Protein 3DB0 (pdb70)

InterPro domains:
  IPR011576 Pyridoxamine 5'-phosphate oxidase, N-terminal [PF01243] (5-124)
  IPR012349 FMN-binding split barrel [G3DSA:2.30.110.10] (1-127)
  IPR052917 Stress Response and Developmental Protein [PTHR34818] (2-137)

Radius of gyration: 19.08 Å; Cα contacts (8 Å, |Δi|>4): 487; chains: 2; bounding box: 48×56×47 Å

Nearest PDB structures (foldseek):
  3db0-assembly1_B  TM=1.008E+00  e=4.766E-23  Listeria innocua
  3ec6-assembly1_A-2  TM=8.808E-01  e=2.409E-10  Bacillus anthracis
  2ig6-assembly1_A  TM=7.584E-01  e=7.239E-07  Clostridium acetobutylicum
  2ig6-assembly1_B  TM=7.528E-01  e=1.130E-06  Clostridium acetobutylicum
  2qea-assembly1_B  TM=7.622E-01  e=2.276E-05  Jannaschia sp. CCS1

Solvent-accessible surface area: 13295 Å² total

CATH classification: 2.30.110.10

Foldseek 3Di:
DVVVLVVQVVQLVVWQKKKKWDDFPNDIDIDMGWDDDRQKIKDFDDPPDDTDDDQWMWIWGWCDDVPTWIKIFTWGKDWDDDPVVQVVVCVVPPPVDDDGIMIMTDTDDMDTHD/DVLVVQVVLLVPWQKKWKWFDDPPDIDIDIGWDDDRPKIKDKDFQPDPVNVRLVVPQWMWIWGRPPDPQTWTKIFTWGKDWDDDPVVQVVVVCVVCVVPDDPDDDVRMIMIMTDTPDMDTPND

Secondary structure (DSSP, 8-state):
-HHHHHHHHHHHHT---EEEEEEETTEEEEE---EEETTEEEEE--TT-------EEEEEE---STT--EEEEEEEEEE---HHHHHHHHHHH-SS-----EEEEEEEEEEEE-/-HHHHHHHHHHH---EEEEEEETTEEEEE---EEETTEEEEEEETTSHHHHHHHH--EEEEEE---STT--EEEEEEEEEE---HHHHHHHHHHHTTTT-SS---TTEEEEEEEEEEEEEE--

B-factor: mean 29.99, std 9.46, range [13.96, 92.56]

Organism: Listeria innocua serovar 6a (strain ATCC BAA-680 / CLIP 11262) (NCBI:txid272626)

Sequence (237 aa):
ENELEDKILAILE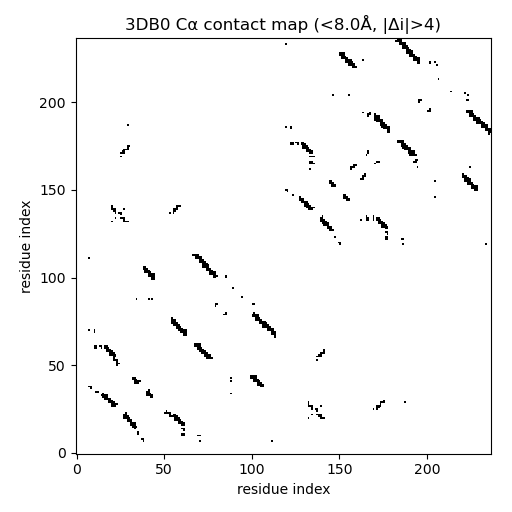QHQVGVLTSVQGDFPHARYTFLHDGLTLYTPSPKTEEVRRNPHVCVLIIGYDSPGSAFLEINGLASLEEDESIKERIWENISKDWFQFVVIKIVPEQIRILNELEDKILAILEQHQVGVLTSVQGDFPHARYTFLHDGLTLYTPSGKELPKTEEVRRNPHVCVLIGYDSPGSAFLEINGLASLEEDESIKERIWENNISKDWFQGEDSPSFVVVIKIVPEQIRILNS

Structure (mmCIF, N/CA/C/O backbone):
data_3DB0
#
_entry.id   3DB0
#
_cell.length_a   92.160
_cell.length_b   42.230
_cell.length_c   62.020
_cell.angle_alpha   90.000
_cell.angle_beta   91.590
_cell.angle_gamma   90.000
#
_symmetry.space_group_name_H-M   'C 1 2 1'
#
loop_
_entity.id
_entity.type
_entity.pdbx_description
1 polymer 'Lin2891 protein'
2 water water
#
loop_
_atom_site.group_PDB
_atom_site.id
_atom_site.type_symbol
_atom_site.label_atom_id
_atom_site.label_alt_id
_atom_site.label_comp_id
_atom_site.label_asym_id
_atom_site.label_entity_id
_atom_site.label_seq_id
_atom_site.pdbx_PDB_ins_code
_atom_site.Cartn_x
_atom_site.Cartn_y
_atom_site.Cartn_z
_atom_site.occupancy
_atom_site.B_iso_or_equiv
_atom_site.auth_seq_id
_atom_site.auth_comp_id
_atom_site.auth_asym_id
_atom_site.auth_atom_id
_atom_site.pdbx_PDB_model_num
ATOM 9 N N . GLU A 1 3 ? 31.362 22.359 27.758 1.00 59.00 2 GLU A N 1
ATOM 10 C CA . GLU A 1 3 ? 31.015 21.854 26.452 1.00 57.19 2 GLU A CA 1
ATOM 11 C C . GLU A 1 3 ? 30.948 20.363 26.657 1.00 55.30 2 GLU A C 1
ATOM 12 O O . GLU A 1 3 ? 30.207 19.670 25.982 1.00 55.77 2 GLU A O 1
ATOM 14 N N . ASN A 1 4 ? 31.709 19.881 27.634 1.00 52.59 3 ASN A N 1
ATOM 15 C CA . ASN A 1 4 ? 31.778 18.434 27.885 1.00 51.00 3 ASN A CA 1
ATOM 16 C C . ASN A 1 4 ? 30.625 17.867 28.721 1.00 47.09 3 ASN A C 1
ATOM 17 O O . ASN A 1 4 ? 30.251 16.703 28.565 1.00 46.76 3 ASN A O 1
ATOM 22 N N . GLU A 1 5 ? 30.063 18.661 29.605 1.00 43.66 4 GLU A N 1
ATOM 23 C CA . GLU A 1 5 ? 28.867 18.258 30.321 1.00 39.93 4 GLU A CA 1
ATOM 24 C C . GLU A 1 5 ? 27.659 18.296 29.402 1.00 34.41 4 GLU A C 1
ATOM 25 O O . GLU A 1 5 ? 26.749 17.548 29.547 1.00 30.73 4 GLU A O 1
ATOM 27 N N . LEU A 1 6 ? 27.688 19.178 28.446 1.00 32.51 5 LEU A N 1
ATOM 28 C CA . LEU A 1 6 ? 26.624 19.234 27.488 1.00 34.88 5 LEU A CA 1
ATOM 29 C C . LEU A 1 6 ? 26.585 18.052 26.543 1.00 33.60 5 LEU A C 1
ATOM 30 O O . LEU A 1 6 ? 25.554 17.511 26.301 1.00 29.66 5 LEU A O 1
ATOM 35 N N . GLU A 1 7 ? 27.744 17.700 26.020 1.00 32.82 6 GLU A N 1
ATOM 36 C CA . GLU A 1 7 ? 27.917 16.565 25.141 1.00 34.73 6 GLU A CA 1
ATOM 37 C C . GLU A 1 7 ? 27.495 15.345 25.874 1.00 32.09 6 GLU A C 1
ATOM 38 O O . GLU A 1 7 ? 26.812 14.511 25.350 1.00 33.18 6 GLU A O 1
ATOM 44 N N . ASP A 1 8 ? 27.938 15.256 27.107 1.00 29.95 7 ASP A N 1
ATOM 45 C CA . ASP A 1 8 ? 27.592 14.143 27.952 1.00 28.20 7 ASP A CA 1
ATOM 46 C C . ASP A 1 8 ? 26.097 14.038 28.168 1.00 26.56 7 ASP A C 1
ATOM 47 O O . ASP A 1 8 ? 25.581 12.947 28.148 1.00 29.30 7 ASP A O 1
ATOM 52 N N . LYS A 1 9 ? 25.392 15.155 28.389 1.00 25.32 8 LYS A N 1
ATOM 53 C CA . LYS A 1 9 ? 23.918 15.085 28.607 1.00 24.77 8 LYS A CA 1
ATOM 54 C C . LYS A 1 9 ? 23.184 14.638 27.333 1.00 23.85 8 LYS A C 1
ATOM 55 O O . LYS A 1 9 ? 22.175 13.937 27.381 1.00 26.04 8 LYS A O 1
ATOM 58 N N . ILE A 1 10 ? 23.693 15.059 26.189 1.00 22.63 9 ILE A N 1
ATOM 59 C CA . ILE A 1 10 ? 23.087 14.697 24.909 1.00 23.98 9 ILE A CA 1
ATOM 60 C C . ILE A 1 10 ? 23.230 13.192 24.662 1.00 23.53 9 ILE A C 1
ATOM 61 O O . ILE A 1 10 ? 22.259 12.509 24.299 1.00 25.06 9 ILE A O 1
ATOM 66 N N . LEU A 1 11 ? 24.444 12.672 24.853 1.00 22.90 10 LEU A N 1
ATOM 67 C CA . LEU A 1 11 ? 24.682 11.248 24.624 1.00 24.25 10 LEU A CA 1
ATOM 68 C C . LEU A 1 11 ? 23.822 10.430 25.523 1.00 25.21 10 LEU A C 1
ATOM 69 O O . LEU A 1 11 ? 23.315 9.396 25.109 1.00 27.11 10 LEU A O 1
ATOM 74 N N . ALA A 1 12 ? 23.657 10.900 26.754 1.00 24.40 11 ALA A N 1
ATOM 75 C CA . ALA A 1 12 ? 22.841 10.187 27.732 1.00 26.38 11 ALA A CA 1
ATOM 76 C C . ALA A 1 12 ? 21.382 10.066 27.304 1.00 26.93 11 ALA A C 1
ATOM 77 O O . ALA A 1 12 ? 20.756 9.015 27.475 1.00 29.17 11 ALA A O 1
ATOM 79 N N . ILE A 1 13 ? 20.835 11.158 26.775 1.00 26.32 12 ILE A N 1
ATOM 80 C CA . ILE A 1 13 ? 19.462 11.163 26.287 1.00 23.64 12 ILE A CA 1
ATOM 81 C C . ILE A 1 13 ? 19.323 10.172 25.104 1.00 23.32 12 ILE A C 1
ATOM 82 O O . ILE A 1 13 ? 18.332 9.426 24.996 1.00 24.59 12 ILE A O 1
ATOM 87 N N . LEU A 1 14 ? 20.323 10.165 24.234 1.00 21.56 13 LEU A N 1
ATOM 88 C CA . LEU A 1 14 ? 20.323 9.287 23.076 1.00 23.47 13 LEU A CA 1
ATOM 89 C C . LEU A 1 14 ? 20.484 7.843 23.461 1.00 25.27 13 LEU A C 1
ATOM 90 O O . LEU A 1 14 ? 19.852 6.954 22.880 1.00 25.27 13 LEU A O 1
ATOM 95 N N . GLU A 1 15 ? 21.342 7.599 24.446 1.00 26.26 14 GLU A N 1
ATOM 96 C CA . GLU A 1 15 ? 21.568 6.253 24.915 1.00 27.66 14 GLU A CA 1
ATOM 97 C C . GLU A 1 15 ? 20.329 5.682 25.556 1.00 29.34 14 GLU A C 1
ATOM 98 O O . GLU A 1 15 ? 20.129 4.488 25.544 1.00 30.14 14 GLU A O 1
ATOM 104 N N . GLN A 1 16 ? 19.461 6.538 26.060 1.00 29.56 15 GLN A N 1
ATOM 105 C CA . GLN A 1 16 ? 18.308 6.053 26.832 1.00 28.57 15 GLN A CA 1
ATOM 106 C C . GLN A 1 16 ? 16.989 6.099 26.102 1.00 29.44 15 GLN A C 1
ATOM 107 O O . GLN A 1 16 ? 15.932 5.800 26.672 1.00 29.70 15 GLN A O 1
ATOM 113 N N . HIS A 1 17 ? 17.060 6.467 24.829 1.00 27.83 16 HIS A N 1
ATOM 114 C CA . HIS A 1 17 ? 15.889 6.591 23.994 1.00 30.32 16 HIS A CA 1
ATOM 115 C C . HIS A 1 17 ? 16.150 6.036 22.606 1.00 30.47 16 HIS A C 1
ATOM 116 O O . HIS A 1 17 ? 17.157 6.361 21.976 1.00 36.59 16 HIS A O 1
ATOM 123 N N . GLN A 1 18 ? 15.216 5.226 22.127 1.00 27.00 17 GLN A N 1
ATOM 124 C CA . GLN A 1 18 ? 15.305 4.591 20.822 1.00 27.57 17 GLN A CA 1
ATOM 125 C C . GLN A 1 18 ? 14.219 5.054 19.877 1.00 28.50 17 GLN A C 1
ATOM 126 O O . GLN A 1 18 ? 14.201 4.664 18.732 1.00 31.12 17 GLN A O 1
ATOM 128 N N . VAL A 1 19 ? 13.261 5.811 20.394 1.00 24.15 18 VAL A N 1
ATOM 129 C CA . VAL A 1 19 ? 12.156 6.314 19.579 1.00 24.79 18 VAL A CA 1
ATOM 130 C C . VAL A 1 19 ? 12.218 7.813 19.635 1.00 22.14 18 VAL A C 1
ATOM 131 O O . VAL A 1 19 ? 12.484 8.383 20.654 1.00 23.38 18 VAL A O 1
ATOM 135 N N . GLY A 1 20 ? 12.032 8.416 18.490 1.00 24.48 19 GLY A N 1
ATOM 136 C CA . GLY A 1 20 ? 11.995 9.857 18.336 1.00 21.76 19 GLY A CA 1
ATOM 137 C C . GLY A 1 20 ? 11.026 10.206 17.236 1.00 24.14 19 GLY A C 1
ATOM 138 O O . GLY A 1 20 ? 10.369 9.328 16.650 1.00 17.80 19 GLY A O 1
ATOM 139 N N . VAL A 1 21 ? 10.937 11.509 16.973 1.00 23.92 20 VAL A N 1
ATOM 140 C CA . VAL A 1 21 ? 10.064 12.060 15.957 1.00 23.70 20 VAL A CA 1
ATOM 141 C C . VAL A 1 21 ? 10.951 12.641 14.848 1.00 22.12 20 VAL A C 1
ATOM 142 O O . VAL A 1 21 ? 11.855 13.434 15.111 1.00 22.96 20 VAL A O 1
ATOM 146 N N . LEU A 1 22 ? 10.754 12.154 13.629 1.00 20.96 21 LEU A N 1
ATOM 147 C CA . LEU A 1 22 ? 11.480 12.673 12.479 1.00 20.36 21 LEU A CA 1
ATOM 148 C C . LEU A 1 22 ? 10.543 13.499 11.588 1.00 18.29 21 LEU A C 1
ATOM 149 O O . LEU A 1 22 ? 9.563 13.004 11.040 1.00 19.57 21 LEU A O 1
ATOM 154 N N . THR A 1 23 ? 10.893 14.770 11.443 1.00 21.30 22 THR A N 1
ATOM 155 C CA . THR A 1 23 ? 10.116 15.686 10.652 1.00 22.35 22 THR A CA 1
ATOM 156 C C . THR A 1 23 ? 10.918 16.147 9.441 1.00 18.87 22 THR A C 1
ATOM 157 O O . THR A 1 23 ? 12.135 16.302 9.460 1.00 18.92 22 THR A O 1
ATOM 161 N N . SER A 1 24 ? 10.183 16.365 8.381 1.00 20.85 23 SER A N 1
ATOM 162 C CA . SER A 1 24 ? 10.725 16.763 7.082 1.00 18.67 23 SER A CA 1
ATOM 163 C C . SER A 1 24 ? 9.754 17.644 6.321 1.00 20.05 23 SER A C 1
ATOM 164 O O . SER A 1 24 ? 8.626 17.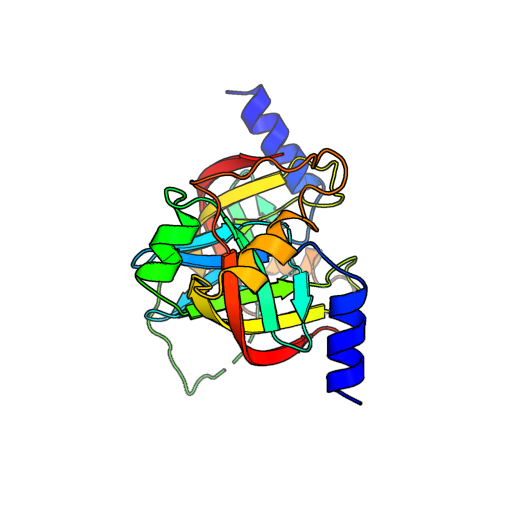846 6.728 1.00 19.08 23 SER A O 1
ATOM 167 N N . VAL A 1 25 ? 10.197 18.061 5.138 1.00 23.33 24 VAL A N 1
ATOM 168 C CA . VAL A 1 25 ? 9.386 18.889 4.239 1.00 24.78 24 VAL A CA 1
ATOM 169 C C . VAL A 1 25 ? 9.463 18.375 2.791 1.00 25.21 24 VAL A C 1
ATOM 170 O O . VAL A 1 25 ? 10.525 18.041 2.300 1.00 21.65 24 VAL A O 1
ATOM 174 N N . GLN A 1 26 ? 8.303 18.295 2.159 1.00 25.08 25 GLN A N 1
ATOM 175 C CA . GLN A 1 26 ? 8.186 17.929 0.742 1.00 25.62 25 GLN A CA 1
ATOM 176 C C . GLN A 1 26 ? 7.442 19.057 0.110 1.00 20.20 25 GLN A C 1
ATOM 177 O O . GLN A 1 26 ? 6.246 19.210 0.296 1.00 22.82 25 GLN A O 1
ATOM 183 N N . GLY A 1 27 ? 8.180 19.866 -0.620 1.00 22.57 26 GLY A N 1
ATOM 184 C CA . GLY A 1 27 ? 7.652 21.024 -1.289 1.00 21.43 26 GLY A CA 1
ATOM 185 C C . GLY A 1 27 ? 7.442 22.053 -0.226 1.00 21.93 26 GLY A C 1
ATOM 186 O O . GLY A 1 27 ? 8.400 22.536 0.377 1.00 24.71 26 GLY A O 1
ATOM 187 N N . ASP A 1 28 ? 6.178 22.394 -0.014 1.00 20.31 27 ASP A N 1
ATOM 188 C CA . ASP A 1 28 ? 5.790 23.344 0.999 1.00 19.85 27 ASP A CA 1
ATOM 189 C C . ASP A 1 28 ? 4.976 22.625 2.108 1.00 18.75 27 ASP A C 1
ATOM 190 O O . ASP A 1 28 ? 4.317 23.249 2.907 1.00 21.12 27 ASP A O 1
ATOM 195 N N . PHE A 1 29 ? 5.047 21.301 2.130 1.00 19.31 28 PHE A N 1
ATOM 196 C CA . PHE A 1 29 ? 4.298 20.457 3.093 1.00 21.28 28 PHE A CA 1
ATOM 197 C C . PHE A 1 29 ? 5.118 19.701 4.110 1.00 21.65 28 PHE A C 1
ATOM 198 O O . PHE A 1 29 ? 5.952 18.871 3.715 1.00 23.67 28 PHE A O 1
ATOM 206 N N . PRO A 1 30 ? 4.818 19.905 5.411 1.00 19.30 29 PRO A N 1
ATOM 207 C CA . PRO A 1 30 ? 5.543 19.152 6.407 1.00 18.20 29 PRO A CA 1
ATOM 208 C C . PRO A 1 30 ? 5.087 17.684 6.539 1.00 16.93 29 PRO A C 1
ATOM 209 O O . PRO A 1 30 ? 3.950 17.327 6.284 1.00 17.96 29 PRO A O 1
ATOM 213 N N . HIS A 1 31 ? 6.028 16.869 6.925 1.00 18.40 30 HIS A N 1
ATOM 214 C CA . HIS A 1 31 ? 5.793 15.474 7.275 1.00 19.23 30 HIS A CA 1
ATOM 215 C C . HIS A 1 31 ? 6.453 15.165 8.663 1.00 18.00 30 HIS A C 1
ATOM 216 O O . HIS A 1 31 ? 7.497 15.725 9.044 1.00 18.30 30 HIS A O 1
ATOM 223 N N . ALA A 1 32 ? 5.836 14.256 9.390 1.00 17.84 31 ALA A N 1
ATOM 224 C CA . ALA A 1 32 ? 6.304 13.863 10.720 1.00 19.91 31 ALA A CA 1
ATOM 225 C C . ALA A 1 32 ? 5.948 12.406 10.928 1.00 17.75 31 ALA A C 1
ATOM 226 O O . ALA A 1 32 ? 4.876 11.971 10.585 1.00 20.99 31 ALA A O 1
ATOM 228 N N . ARG A 1 33 ? 6.859 11.686 11.537 1.00 21.39 32 ARG A N 1
ATOM 229 C CA . ARG A 1 33 ? 6.637 10.291 11.878 1.00 20.56 32 ARG A CA 1
ATOM 230 C C . ARG A 1 33 ? 7.507 9.865 13.037 1.00 21.17 32 ARG A C 1
ATOM 231 O O . ARG A 1 33 ? 8.597 10.430 13.284 1.00 23.41 32 ARG A O 1
ATOM 239 N N . TYR A 1 34 ? 7.004 8.873 13.765 1.00 20.21 33 TYR A N 1
ATOM 240 C CA . TYR A 1 34 ? 7.762 8.265 14.865 1.00 21.05 33 TYR A CA 1
ATOM 241 C C . TYR A 1 34 ? 8.661 7.270 14.209 1.00 22.55 33 TYR A C 1
ATOM 242 O O . TYR A 1 34 ? 8.247 6.604 13.276 1.00 18.58 33 TYR A O 1
ATOM 259 N N . THR A 1 36 ? 12.430 4.673 14.928 1.00 24.05 35 THR A N 1
ATOM 260 C CA . THR A 1 36 ? 13.385 4.028 15.855 1.00 26.46 35 THR A CA 1
ATOM 261 C C . THR A 1 36 ? 14.755 4.499 15.454 1.00 26.77 35 THR A C 1
ATOM 262 O O . THR A 1 36 ? 15.154 4.337 14.283 1.00 28.62 35 THR A O 1
ATOM 266 N N . PHE A 1 37 ? 15.488 5.054 16.408 1.00 25.62 36 PHE A N 1
ATOM 267 C CA . PHE A 1 37 ? 16.819 5.635 16.128 1.00 25.26 36 PHE A CA 1
ATOM 268 C C . PHE A 1 37 ? 17.903 4.919 16.838 1.00 27.58 36 PHE A C 1
ATOM 269 O O . PHE A 1 37 ? 17.747 4.599 18.030 1.00 29.14 36 PHE A O 1
ATOM 277 N N . LEU A 1 38 ? 18.976 4.640 16.105 1.00 24.33 37 LEU A N 1
ATOM 278 C CA . LEU A 1 38 ? 20.232 4.196 16.693 1.00 24.98 37 LEU A CA 1
ATOM 279 C C . LEU A 1 38 ? 21.143 5.439 16.592 1.00 25.51 37 LEU A C 1
ATOM 280 O O . LEU A 1 38 ? 20.812 6.368 15.882 1.00 21.39 37 LEU A O 1
ATOM 285 N N . HIS A 1 39 ? 22.270 5.466 17.284 1.00 23.85 38 HIS A N 1
ATOM 286 C CA . HIS A 1 39 ? 23.184 6.584 17.151 1.00 23.88 38 HIS A CA 1
ATOM 287 C C . HIS A 1 39 ? 24.618 6.105 17.265 1.00 24.45 38 HIS A C 1
ATOM 288 O O . HIS A 1 39 ? 24.908 5.117 17.929 1.00 23.68 38 HIS A O 1
ATOM 295 N N . ASP A 1 40 ? 25.499 6.836 16.611 1.00 22.93 39 ASP A N 1
ATOM 296 C CA . ASP A 1 40 ? 26.933 6.680 16.763 1.00 21.79 39 ASP A CA 1
ATOM 297 C C . ASP A 1 40 ? 27.409 8.094 17.161 1.00 21.29 39 ASP A C 1
ATOM 298 O O . ASP A 1 40 ? 27.534 8.992 16.321 1.00 22.20 39 ASP A O 1
ATOM 303 N N . GLY A 1 41 ? 27.657 8.327 18.440 1.00 21.84 40 GLY A N 1
ATOM 304 C CA . GLY A 1 41 ? 27.957 9.689 18.840 1.00 19.70 40 GLY A CA 1
ATOM 305 C C . GLY A 1 41 ? 26.690 10.479 18.571 1.00 20.08 40 GLY A C 1
ATOM 306 O O . GLY A 1 41 ? 25.620 10.029 18.909 1.00 18.65 40 GLY A O 1
ATOM 307 N N . LEU A 1 42 ? 26.825 11.632 17.938 1.00 21.63 41 LEU A N 1
ATOM 308 C CA . LEU A 1 42 ? 25.709 12.526 17.697 1.00 24.17 41 LEU A CA 1
ATOM 309 C C . LEU A 1 42 ? 25.046 12.255 16.354 1.00 23.83 41 LEU A C 1
ATOM 310 O O . LEU A 1 42 ? 24.020 12.855 16.029 1.00 19.52 41 LEU A O 1
ATOM 315 N N . THR A 1 43 ? 25.613 11.324 15.602 1.00 21.84 42 THR A N 1
ATOM 316 C CA . THR A 1 43 ? 25.026 10.918 14.297 1.00 21.87 42 THR A CA 1
ATOM 317 C C . THR A 1 43 ? 23.922 9.894 14.523 1.00 21.63 42 THR A C 1
ATOM 318 O O . THR A 1 43 ? 24.075 8.950 15.274 1.00 20.73 42 THR A O 1
ATOM 322 N N . LEU A 1 44 ? 22.784 10.110 13.893 1.00 22.41 43 LEU A N 1
ATOM 323 C CA . LEU A 1 44 ? 21.630 9.215 14.087 1.00 23.34 43 LEU A CA 1
ATOM 324 C C . LEU A 1 44 ? 21.407 8.358 12.878 1.00 23.25 43 LEU A C 1
ATOM 325 O O . LEU A 1 44 ? 21.710 8.749 11.750 1.00 20.78 43 LEU A O 1
ATOM 330 N N . TYR A 1 45 ? 20.868 7.176 13.135 1.00 21.90 44 TYR A N 1
ATOM 331 C CA . TYR A 1 45 ? 20.521 6.223 12.065 1.00 22.55 44 TYR A CA 1
ATOM 332 C C . TYR A 1 45 ? 19.150 5.670 12.282 1.00 22.76 44 TYR A C 1
ATOM 333 O O . TYR A 1 45 ? 18.802 5.272 13.399 1.00 22.41 44 TYR A O 1
ATOM 342 N N . THR A 1 46 ? 18.350 5.685 11.232 1.00 22.41 45 THR A N 1
ATOM 343 C CA . THR A 1 46 ? 17.034 5.130 11.349 1.00 22.22 45 THR A CA 1
ATOM 344 C C . THR A 1 46 ? 16.602 4.361 10.125 1.00 24.37 45 THR A C 1
ATOM 345 O O . THR A 1 46 ? 16.679 4.855 9.007 1.00 26.77 45 THR A O 1
ATOM 349 N N . PRO A 1 47 ? 16.091 3.153 10.351 1.00 27.26 46 PRO A N 1
ATOM 350 C CA . PRO A 1 47 ? 15.600 2.328 9.262 1.00 29.07 46 PRO A CA 1
ATOM 351 C C . PRO A 1 47 ? 14.213 2.730 8.827 1.00 31.62 46 PRO A C 1
ATOM 352 O O . PRO A 1 47 ? 13.394 3.230 9.633 1.00 30.00 46 PRO A O 1
ATOM 356 N N . SER A 1 48 ? 13.961 2.543 7.530 1.00 32.65 47 SER A N 1
ATOM 357 C CA . SER A 1 48 ? 12.662 2.870 6.957 1.00 33.58 47 SER A CA 1
ATOM 358 C C . SER A 1 48 ? 12.242 1.802 5.965 1.00 35.70 47 SER A C 1
ATOM 359 O O . SER A 1 48 ? 13.090 1.238 5.256 1.00 38.73 47 SER A O 1
ATOM 362 N N . PRO A 1 53 ? 7.875 3.453 -3.374 1.00 39.24 52 PRO A N 1
ATOM 363 C CA . PRO A 1 53 ? 7.661 2.774 -4.662 1.00 38.57 52 PRO A CA 1
ATOM 364 C C . PRO A 1 53 ? 8.787 3.029 -5.659 1.00 36.96 52 PRO A C 1
ATOM 365 O O . PRO A 1 53 ? 9.329 4.123 -5.729 1.00 40.76 52 PRO A O 1
ATOM 369 N N . LYS A 1 54 ? 9.166 1.983 -6.371 1.00 34.18 53 LYS A N 1
ATOM 370 C CA . LYS A 1 54 ? 10.236 2.032 -7.356 1.00 29.73 53 LYS A CA 1
ATOM 371 C C . LYS A 1 54 ? 9.705 2.705 -8.617 1.00 25.18 53 LYS A C 1
ATOM 372 O O . LYS A 1 54 ? 10.390 2.830 -9.631 1.00 25.32 53 LYS A O 1
ATOM 378 N N . THR A 1 55 ? 8.444 3.102 -8.546 1.00 21.84 54 THR A N 1
ATOM 379 C CA . THR A 1 55 ? 7.773 3.800 -9.657 1.00 20.88 54 THR A CA 1
ATOM 380 C C . THR A 1 55 ? 7.538 5.282 -9.258 1.00 20.63 54 THR A C 1
ATOM 381 O O . THR A 1 55 ? 6.869 6.033 -9.929 1.00 18.02 54 THR A O 1
ATOM 385 N N . GLU A 1 56 ? 8.052 5.686 -8.125 1.00 24.18 55 GLU A N 1
ATOM 386 C CA . GLU A 1 56 ? 7.914 7.081 -7.796 1.00 26.36 55 GLU A CA 1
ATOM 387 C C . GLU A 1 56 ? 9.116 7.733 -7.189 1.00 25.32 55 GLU A C 1
ATOM 388 O O . GLU A 1 56 ? 9.949 7.089 -6.543 1.00 22.67 55 GLU A O 1
ATOM 394 N N . GLU A 1 57 ? 9.243 9.024 -7.480 1.00 23.55 56 GLU A N 1
ATOM 395 C CA . GLU A 1 57 ? 10.301 9.801 -6.863 1.00 24.84 56 GLU A CA 1
ATOM 396 C C . GLU A 1 57 ? 9.810 11.140 -6.342 1.00 24.71 56 GLU A C 1
ATOM 397 O O . GLU A 1 57 ? 8.914 11.774 -6.908 1.00 19.55 56 GLU A O 1
ATOM 403 N N . VAL A 1 58 ? 10.410 11.519 -5.228 1.00 25.98 57 VAL A N 1
ATOM 404 C CA . VAL A 1 58 ? 10.111 12.740 -4.509 1.00 28.98 57 VAL A CA 1
ATOM 405 C C . VAL A 1 58 ? 11.314 13.654 -4.551 1.00 30.13 57 VAL A C 1
ATOM 406 O O . VAL A 1 58 ? 12.440 13.202 -4.441 1.00 31.70 57 VAL A O 1
ATOM 410 N N . ARG A 1 59 ? 11.077 14.945 -4.720 1.00 28.13 58 ARG A N 1
ATOM 411 C CA . ARG A 1 5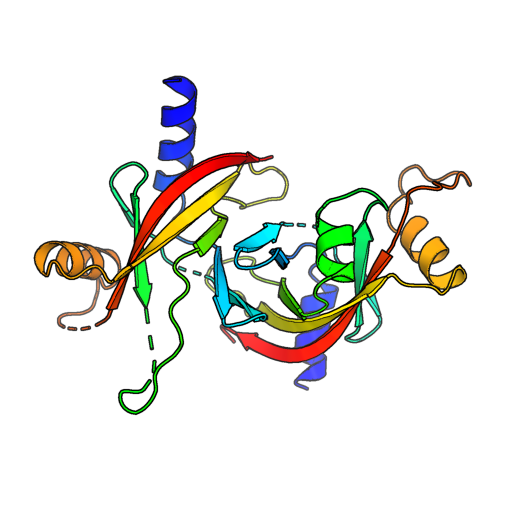9 ? 12.139 15.951 -4.679 1.00 26.57 58 ARG A CA 1
ATOM 412 C C . ARG A 1 59 ? 12.779 15.956 -3.292 1.00 23.81 58 ARG A C 1
ATOM 413 O O . ARG A 1 59 ? 12.134 16.267 -2.295 1.00 26.80 58 ARG A O 1
ATOM 421 N N . ARG A 1 60 ? 14.065 15.623 -3.237 1.00 24.21 59 ARG A N 1
ATOM 422 C CA . ARG A 1 60 ? 14.787 15.515 -1.974 1.00 23.86 59 ARG A CA 1
ATOM 423 C C . ARG A 1 60 ? 15.046 16.835 -1.258 1.00 22.68 59 ARG A C 1
ATOM 424 O O . ARG A 1 60 ? 15.465 17.822 -1.861 1.00 22.07 59 ARG A O 1
ATOM 426 N N . ASN A 1 61 ? 14.691 16.847 0.015 1.00 22.49 60 ASN A N 1
ATOM 427 C CA . ASN A 1 61 ? 14.949 17.959 0.935 1.00 23.68 60 ASN A CA 1
ATOM 428 C C . ASN A 1 61 ? 15.593 17.300 2.145 1.00 26.08 60 ASN A C 1
ATOM 429 O O . ASN A 1 61 ? 14.938 16.540 2.848 1.00 26.01 60 ASN A O 1
ATOM 434 N N . PRO A 1 62 ? 16.901 17.541 2.364 1.00 24.60 61 PRO A N 1
ATOM 435 C CA . PRO A 1 62 ? 17.603 16.857 3.435 1.00 25.08 61 PRO A CA 1
ATOM 436 C C . PRO A 1 62 ? 17.408 17.498 4.796 1.00 22.65 61 PRO A C 1
ATOM 437 O O . PRO A 1 62 ? 17.813 16.934 5.792 1.00 25.19 61 PRO A O 1
ATOM 441 N N . HIS A 1 63 ? 16.756 18.649 4.832 1.00 20.73 62 HIS A N 1
ATOM 442 C CA . HIS A 1 63 ? 16.537 19.349 6.081 1.00 23.54 62 HIS A CA 1
ATOM 443 C C . HIS A 1 63 ? 15.529 18.672 6.962 1.00 24.59 62 HIS A C 1
ATOM 444 O O . HIS A 1 63 ? 14.342 18.625 6.655 1.00 24.50 62 HIS A O 1
ATOM 451 N N . VAL A 1 64 ? 16.015 18.144 8.077 1.00 21.89 63 VAL A N 1
ATOM 452 C CA . VAL A 1 64 ? 15.129 17.503 8.997 1.00 20.40 63 VAL A CA 1
ATOM 453 C C . VAL A 1 64 ? 15.236 18.032 10.425 1.00 20.44 63 VAL A C 1
ATOM 454 O O . VAL A 1 64 ? 16.245 18.627 10.810 1.00 21.41 63 VAL A O 1
ATOM 458 N N . CYS A 1 65 ? 14.159 17.803 11.172 1.00 21.60 64 CYS A N 1
ATOM 459 C CA . CYS A 1 65 ? 14.082 18.155 12.569 1.00 23.04 64 CYS A CA 1
ATOM 460 C C . CYS A 1 65 ? 13.688 16.911 13.348 1.00 22.31 64 CYS A C 1
ATOM 461 O O . CYS A 1 65 ? 12.607 16.364 13.158 1.00 20.95 64 CYS A O 1
ATOM 464 N N . VAL A 1 66 ? 14.534 16.552 14.314 1.00 21.01 65 VAL A N 1
ATOM 465 C CA . VAL A 1 66 ? 14.303 15.396 15.129 1.00 18.18 65 VAL A CA 1
ATOM 466 C C . VAL A 1 66 ? 14.120 15.795 16.586 1.00 20.18 65 VAL A C 1
ATOM 467 O O . VAL A 1 66 ? 14.900 16.594 17.134 1.00 20.93 65 VAL A O 1
ATOM 471 N N . LEU A 1 67 ? 13.060 15.236 17.184 1.00 17.25 66 LEU A N 1
ATOM 472 C CA . LEU A 1 67 ? 12.792 15.389 18.617 1.00 20.22 66 LEU A CA 1
ATOM 473 C C . LEU A 1 67 ? 12.968 14.033 19.276 1.00 21.47 66 LEU A C 1
ATOM 474 O O . LEU A 1 67 ? 12.340 13.045 18.875 1.00 20.21 66 LEU A O 1
ATOM 479 N N A ILE A 1 68 ? 13.857 13.983 20.263 0.50 19.85 67 ILE A N 1
ATOM 480 N N B ILE A 1 68 ? 13.848 13.975 20.271 0.50 19.86 67 ILE A N 1
ATOM 481 C CA A ILE A 1 68 ? 14.107 12.753 21.032 0.50 17.26 67 ILE A CA 1
ATOM 482 C CA B ILE A 1 68 ? 14.084 12.707 20.976 0.50 16.96 67 ILE A CA 1
ATOM 483 C C A ILE A 1 68 ? 14.127 13.033 22.524 0.50 18.01 67 ILE A C 1
ATOM 484 C C B ILE A 1 68 ? 14.314 12.877 22.488 0.50 18.76 67 ILE A C 1
ATOM 485 O O A ILE A 1 68 ? 14.614 14.064 22.964 0.50 17.29 67 ILE A O 1
ATOM 486 O O B ILE A 1 68 ? 15.170 13.665 22.903 0.50 18.75 67 ILE A O 1
ATOM 495 N N . GLY A 1 69 ? 13.547 12.119 23.282 1.00 18.43 68 GLY A N 1
ATOM 496 C CA . GLY A 1 69 ? 13.644 12.131 24.758 1.00 20.68 68 GLY A CA 1
ATOM 497 C C . GLY A 1 69 ? 12.478 12.586 25.592 1.00 20.26 68 GLY A C 1
ATOM 498 O O . GLY A 1 69 ? 12.488 12.510 26.827 1.00 21.65 68 GLY A O 1
ATOM 499 N N . TYR A 1 70 ? 11.447 13.083 24.940 1.00 19.98 69 TYR A N 1
ATOM 500 C CA . TYR A 1 70 ? 10.276 13.532 25.683 1.00 21.40 69 TYR A CA 1
ATOM 501 C C . TYR A 1 70 ? 9.461 12.346 26.184 1.00 23.92 69 TYR A C 1
ATOM 502 O O . TYR A 1 70 ? 8.609 11.839 25.470 1.00 26.50 69 TYR A O 1
ATOM 511 N N . ASP A 1 71 ? 9.679 11.975 27.447 1.00 25.80 70 ASP A N 1
ATOM 512 C CA . ASP A 1 71 ? 9.032 10.799 28.090 1.00 29.92 70 ASP A CA 1
ATOM 513 C C . ASP A 1 71 ? 7.862 11.090 28.983 1.00 32.61 70 ASP A C 1
ATOM 514 O O . ASP A 1 71 ? 6.970 10.257 29.144 1.00 35.42 70 ASP A O 1
ATOM 519 N N . SER A 1 72 ? 7.943 12.227 29.643 1.00 31.31 71 SER A N 1
ATOM 520 C CA . SER A 1 72 ? 6.931 12.666 30.559 1.00 34.60 71 SER A CA 1
ATOM 521 C C . SER A 1 72 ? 7.054 14.159 30.452 1.00 35.54 71 SER A C 1
ATOM 522 O O . SER A 1 72 ? 8.014 14.635 29.859 1.00 35.63 71 SER A O 1
ATOM 525 N N . PRO A 1 73 ? 6.116 14.898 31.041 1.00 37.16 72 PRO A N 1
ATOM 526 C CA . PRO A 1 73 ? 6.116 16.349 30.936 1.00 37.08 72 PRO A CA 1
ATOM 527 C C . PRO A 1 73 ? 7.289 16.862 31.750 1.00 36.30 72 PRO A C 1
ATOM 528 O O . PRO A 1 73 ? 7.768 17.974 31.561 1.00 35.56 72 PRO A O 1
ATOM 532 N N . GLY A 1 74 ? 7.763 15.998 32.626 1.00 37.35 73 GLY A N 1
ATOM 533 C CA . GLY A 1 74 ? 8.944 16.296 33.444 1.00 38.10 73 GLY A CA 1
ATOM 534 C C . GLY A 1 74 ? 10.215 15.746 32.793 1.00 39.89 73 GLY A C 1
ATOM 535 O O . GLY A 1 74 ? 11.097 15.211 33.494 1.00 42.30 73 GLY A O 1
ATOM 536 N N . SER A 1 75 ? 10.303 15.876 31.456 1.00 39.20 74 SER A N 1
ATOM 537 C CA . SER A 1 75 ? 11.468 15.384 30.649 1.00 37.31 74 SER A CA 1
ATOM 538 C C . SER A 1 75 ? 12.273 16.438 29.886 1.00 33.48 74 SER A C 1
ATOM 539 O O . SER A 1 75 ? 11.724 17.293 29.187 1.00 31.56 74 SER A O 1
ATOM 542 N N . ALA A 1 76 ? 13.591 16.354 30.051 1.00 31.77 75 ALA A N 1
ATOM 543 C CA . ALA A 1 76 ? 14.504 17.142 29.226 1.00 29.98 75 ALA A CA 1
ATOM 544 C C . ALA A 1 76 ? 14.677 16.324 27.960 1.00 29.64 75 ALA A C 1
ATOM 545 O O . ALA A 1 76 ? 14.957 15.109 28.013 1.00 32.25 75 ALA A O 1
ATOM 547 N N . PHE A 1 77 ? 14.552 16.994 26.829 1.00 27.10 76 PHE A N 1
ATOM 548 C CA . PHE A 1 77 ? 14.701 16.321 25.540 1.00 24.59 76 PHE A CA 1
ATOM 549 C C . PHE A 1 77 ? 15.511 17.104 24.551 1.00 22.44 76 PHE A C 1
ATOM 550 O O . PHE A 1 77 ? 15.876 18.251 24.736 1.00 23.86 76 PHE A O 1
ATOM 558 N N . LEU A 1 78 ? 15.749 16.470 23.438 1.00 24.51 77 LEU A N 1
ATOM 559 C CA . LEU A 1 78 ? 16.560 17.055 22.412 1.00 21.29 77 LEU A CA 1
ATOM 560 C C . LEU A 1 78 ? 15.770 17.479 21.199 1.00 22.57 77 LEU A C 1
ATOM 561 O O . LEU A 1 78 ? 14.891 16.771 20.743 1.00 23.26 77 LEU A O 1
ATOM 566 N N . GLU A 1 79 ? 16.097 18.661 20.692 1.00 22.49 78 GLU A N 1
ATOM 567 C CA . GLU A 1 79 ? 15.652 19.091 19.368 1.00 22.36 78 GLU A CA 1
ATOM 568 C C . GLU A 1 79 ? 16.906 19.159 18.510 1.00 22.52 78 GLU A C 1
ATOM 569 O O . GLU A 1 79 ? 17.826 19.919 18.799 1.00 21.42 78 GLU A O 1
ATOM 575 N N . ILE A 1 80 ? 16.920 18.379 17.441 1.00 21.68 79 ILE A N 1
ATOM 576 C CA . ILE A 1 80 ? 18.081 18.252 16.577 1.00 19.33 79 ILE A CA 1
ATOM 577 C C . ILE A 1 80 ? 17.683 18.664 15.178 1.00 23.00 79 ILE A C 1
ATOM 578 O O . ILE A 1 80 ? 16.748 18.139 14.610 1.00 21.55 79 ILE A O 1
ATOM 583 N N . ASN A 1 81 ? 18.380 19.653 14.658 1.00 22.61 80 ASN A N 1
ATOM 584 C CA . ASN A 1 81 ? 18.186 20.089 13.305 1.00 22.57 80 ASN A CA 1
ATOM 585 C C . ASN A 1 81 ? 19.401 19.575 12.559 1.00 24.87 80 ASN A C 1
ATOM 586 O O . ASN A 1 81 ? 20.523 19.794 13.021 1.00 23.94 80 ASN A O 1
ATOM 591 N N . GLY A 1 82 ? 19.204 18.830 11.458 1.00 21.97 81 GLY A N 1
ATOM 592 C CA . GLY A 1 82 ? 20.321 18.333 10.670 1.00 23.33 81 GLY A CA 1
ATOM 593 C C . GLY A 1 82 ? 20.000 17.959 9.252 1.00 21.91 81 GLY A C 1
ATOM 594 O O . GLY A 1 82 ? 18.938 18.259 8.737 1.00 21.77 81 GLY A O 1
ATOM 595 N N . LEU A 1 83 ? 20.923 17.246 8.644 1.00 22.81 82 LEU A N 1
ATOM 596 C CA . LEU A 1 83 ? 20.780 16.839 7.268 1.00 23.16 82 LEU A CA 1
ATOM 597 C C . LEU A 1 83 ? 20.641 15.331 7.170 1.00 23.11 82 LEU A C 1
ATOM 598 O O . LEU A 1 83 ? 21.419 14.591 7.727 1.00 23.36 82 LEU A O 1
ATOM 603 N N . ALA A 1 84 ? 19.600 14.893 6.465 1.00 23.64 83 ALA A N 1
ATOM 604 C CA . ALA A 1 84 ? 19.325 13.483 6.311 1.00 23.15 83 ALA A CA 1
ATOM 605 C C . ALA A 1 84 ? 19.823 13.044 4.965 1.00 23.63 83 ALA A C 1
ATOM 606 O O . ALA A 1 84 ? 19.813 13.820 4.022 1.00 21.82 83 ALA A O 1
ATOM 608 N N . SER A 1 85 ? 20.281 11.795 4.914 1.00 26.58 84 SER A N 1
ATOM 609 C CA . SER A 1 85 ? 20.768 11.148 3.693 1.00 25.92 84 SER A CA 1
ATOM 610 C C . SER A 1 85 ? 20.571 9.632 3.818 1.00 26.60 84 SER A C 1
ATOM 611 O O . SER A 1 85 ? 20.237 9.116 4.868 1.00 26.98 84 SER A O 1
ATOM 614 N N . LEU A 1 86 ? 20.780 8.912 2.737 1.00 27.47 85 LEU A N 1
ATOM 615 C CA . LEU A 1 86 ? 20.679 7.460 2.773 1.00 27.71 85 LEU A CA 1
ATOM 616 C C . LEU A 1 86 ? 22.030 6.859 3.113 1.00 27.97 85 LEU A C 1
ATOM 617 O O . LEU A 1 86 ? 23.052 7.188 2.507 1.00 29.14 85 LEU A O 1
ATOM 622 N N . GLU A 1 87 ? 22.042 5.991 4.116 1.00 26.64 86 GLU A N 1
ATOM 623 C CA . GLU A 1 87 ? 23.269 5.297 4.500 1.00 26.27 86 GLU A CA 1
ATOM 624 C C . GLU A 1 87 ? 23.482 4.068 3.605 1.00 28.94 86 GLU A C 1
ATOM 625 O O . GLU A 1 87 ? 22.643 3.152 3.603 1.00 31.92 86 GLU A O 1
ATOM 631 N N . GLU A 1 88 ? 24.608 4.042 2.880 1.00 29.71 87 GLU A N 1
ATOM 632 C CA . GLU A 1 88 ? 24.892 2.974 1.911 1.00 32.89 87 GLU A CA 1
ATOM 633 C C . GLU A 1 88 ? 25.818 1.881 2.416 1.00 31.44 87 GLU A C 1
ATOM 634 O O . GLU A 1 88 ? 25.851 0.786 1.859 1.00 32.85 87 GLU A O 1
ATOM 640 N N . ASP A 1 89 ? 26.594 2.154 3.440 1.00 28.08 88 ASP A N 1
ATOM 641 C CA . ASP A 1 89 ? 27.456 1.143 3.968 1.00 27.89 88 ASP A CA 1
ATOM 642 C C . ASP A 1 89 ? 26.725 -0.061 4.480 1.00 27.14 88 ASP A C 1
ATOM 643 O O . ASP A 1 89 ? 25.912 0.026 5.366 1.00 25.03 88 ASP A O 1
ATOM 648 N N . GLU A 1 90 ? 27.056 -1.200 3.901 1.00 25.75 89 GLU A N 1
ATOM 649 C CA . GLU A 1 90 ? 26.387 -2.461 4.183 1.00 25.14 89 GLU A CA 1
ATOM 650 C C . GLU A 1 90 ? 26.678 -2.923 5.601 1.00 26.95 89 GLU A C 1
ATOM 651 O O . GLU A 1 90 ? 25.801 -3.495 6.257 1.00 27.35 89 GLU A O 1
ATOM 657 N N . SER A 1 91 ? 27.894 -2.657 6.080 1.00 25.65 90 SER A N 1
ATOM 658 C CA . SER A 1 91 ? 28.275 -3.057 7.437 1.00 25.83 90 SER A CA 1
ATOM 659 C C . SER A 1 91 ? 27.485 -2.330 8.464 1.00 25.82 90 SER A C 1
ATOM 660 O O . SER A 1 91 ? 27.129 -2.909 9.491 1.00 26.57 90 SER A O 1
ATOM 663 N N . ILE A 1 92 ? 27.226 -1.053 8.189 1.00 26.76 91 ILE A N 1
ATOM 664 C CA . ILE A 1 92 ? 26.463 -0.190 9.105 1.00 29.40 91 ILE A CA 1
ATOM 665 C C . ILE A 1 92 ? 25.006 -0.638 9.092 1.00 28.74 91 ILE A C 1
ATOM 666 O O . ILE A 1 92 ? 24.382 -0.774 10.143 1.00 27.14 91 ILE A O 1
ATOM 671 N N . LYS A 1 93 ? 24.489 -0.878 7.888 1.00 30.52 92 LYS A N 1
ATOM 672 C CA . LYS A 1 93 ? 23.118 -1.325 7.733 1.00 31.66 92 LYS A CA 1
ATOM 673 C C . LYS A 1 93 ? 22.926 -2.657 8.454 1.00 30.46 92 LYS A C 1
ATOM 674 O O . LYS A 1 93 ? 21.879 -2.908 9.023 1.00 31.13 92 LYS A O 1
ATOM 680 N N . GLU A 1 94 ? 23.952 -3.496 8.447 1.00 30.97 93 GLU A N 1
ATOM 681 C CA . GLU A 1 94 ? 23.830 -4.800 9.067 1.00 30.52 93 GLU A CA 1
ATOM 682 C C . GLU A 1 94 ? 23.849 -4.633 10.583 1.00 32.19 93 GLU A C 1
ATOM 683 O O . GLU A 1 94 ? 23.163 -5.370 11.305 1.00 33.58 93 GLU A O 1
ATOM 686 N N . ARG A 1 95 ? 24.642 -3.674 11.063 1.00 30.98 94 ARG A N 1
ATOM 687 C CA . ARG A 1 95 ? 24.749 -3.445 12.506 1.00 31.58 94 ARG A CA 1
ATOM 688 C C . ARG A 1 95 ? 23.422 -2.934 13.027 1.00 31.22 94 ARG A C 1
ATOM 689 O O . ARG A 1 95 ? 23.061 -3.176 14.177 1.00 34.43 94 ARG A O 1
ATOM 691 N N . ILE A 1 96 ? 22.716 -2.202 12.174 1.00 30.77 95 ILE A N 1
ATOM 692 C CA . ILE A 1 96 ? 21.408 -1.641 12.504 1.00 31.19 95 ILE A CA 1
ATOM 693 C C . ILE A 1 96 ? 20.400 -2.779 12.533 1.00 34.34 95 ILE A C 1
ATOM 694 O O . ILE A 1 96 ? 19.642 -2.943 13.482 1.00 36.52 95 ILE A O 1
ATOM 699 N N . TRP A 1 97 ? 20.433 -3.619 11.520 1.00 34.46 96 TRP A N 1
ATOM 700 C CA . TRP A 1 97 ? 19.522 -4.773 11.480 1.00 36.97 96 TRP A CA 1
ATOM 701 C C . TRP A 1 97 ? 19.717 -5.687 12.706 1.00 36.57 96 TRP A C 1
ATOM 702 O O . TRP A 1 97 ? 18.752 -6.164 13.308 1.00 36.29 96 TRP A O 1
ATOM 713 N N . GLU A 1 98 ? 20.967 -5.923 13.074 1.00 37.04 97 GLU A N 1
ATOM 714 C CA . GLU A 1 98 ? 21.259 -6.799 14.219 1.00 40.70 97 GLU A CA 1
ATOM 715 C C . GLU A 1 98 ? 20.743 -6.186 15.523 1.00 42.34 97 GLU A C 1
ATOM 716 O O . GLU A 1 98 ? 20.542 -6.888 16.513 1.00 44.80 97 GLU A O 1
ATOM 718 N N . ASN A 1 99 ? 20.491 -4.884 15.512 1.00 43.52 98 ASN A N 1
ATOM 719 C CA . ASN A 1 99 ? 19.993 -4.213 16.702 1.00 43.72 98 ASN A CA 1
ATOM 720 C C . ASN A 1 99 ? 18.491 -4.009 16.613 1.00 45.06 98 ASN A C 1
ATOM 721 O O . ASN A 1 99 ? 17.823 -4.114 17.623 1.00 48.38 98 ASN A O 1
ATOM 723 N N . ILE A 1 100 ? 17.941 -3.766 15.423 1.00 44.76 99 ILE A N 1
ATOM 724 C CA . ILE A 1 100 ? 16.489 -3.509 15.312 1.00 46.21 99 ILE A CA 1
ATOM 725 C C . ILE A 1 100 ? 15.682 -4.779 15.007 1.00 49.40 99 ILE A C 1
ATOM 726 O O . ILE A 1 100 ? 14.498 -4.874 15.343 1.00 48.73 99 ILE A O 1
ATOM 731 N N . SER A 1 101 ? 16.324 -5.756 14.378 1.00 51.70 100 SER A N 1
ATOM 732 C CA . SER A 1 101 ? 15.632 -6.989 13.992 1.00 52.81 100 SER A CA 1
ATOM 733 C C . SER A 1 101 ? 16.286 -8.166 14.665 1.00 53.30 100 SER A C 1
ATOM 734 O O . SER A 1 101 ? 17.024 -8.915 14.041 1.00 55.28 100 SER A O 1
ATOM 736 N N . LYS A 1 102 ? 15.985 -8.327 15.946 1.00 54.20 101 LYS A N 1
ATOM 737 C CA . LYS A 1 102 ? 16.575 -9.383 16.758 1.00 55.01 101 LYS A CA 1
ATOM 738 C C . LYS A 1 102 ? 16.146 -10.824 16.457 1.00 55.88 101 LYS A C 1
ATOM 739 O O . LYS A 1 102 ? 16.977 -11.644 16.041 1.00 57.68 101 LYS A O 1
ATOM 740 N N . ASP A 1 103 ? 14.858 -11.126 16.454 1.00 55.66 102 ASP A N 1
ATOM 741 C CA . ASP A 1 103 ? 14.441 -12.469 16.082 1.00 54.83 102 ASP A CA 1
ATOM 742 C C . ASP A 1 103 ? 14.491 -12.840 14.602 1.00 55.00 102 ASP A C 1
ATOM 743 O O . ASP A 1 103 ? 14.193 -13.941 14.253 1.00 55.81 102 ASP A O 1
ATOM 745 N N . TRP A 1 104 ? 14.949 -11.950 13.744 1.00 55.03 103 TRP A N 1
ATOM 746 C CA . TRP A 1 104 ? 14.873 -12.194 12.321 1.00 55.90 103 TRP A CA 1
ATOM 747 C C . TRP A 1 104 ? 16.217 -12.320 11.639 1.00 59.18 103 TRP A C 1
ATOM 748 O O . TRP A 1 104 ? 17.208 -11.770 12.079 1.00 61.47 103 TRP A O 1
ATOM 759 N N . PHE A 1 105 ? 16.244 -13.047 10.544 1.00 60.16 104 PHE A N 1
ATOM 760 C CA . PHE A 1 105 ? 17.192 -14.096 10.447 1.00 61.29 104 PHE A CA 1
ATOM 761 C C . PHE A 1 105 ? 17.911 -13.815 9.183 1.00 62.70 104 PHE A C 1
ATOM 762 O O . PHE A 1 105 ? 18.585 -14.655 8.651 1.00 63.86 104 PHE A O 1
ATOM 764 N N . GLN A 1 106 ? 17.758 -12.605 8.686 1.00 63.83 105 GLN A N 1
ATOM 765 C CA . GLN A 1 106 ? 17.500 -12.438 7.291 1.00 65.23 105 GLN A CA 1
ATOM 766 C C . GLN A 1 106 ? 18.614 -11.697 6.573 1.00 65.80 105 GLN A C 1
ATOM 767 O O . GLN A 1 106 ? 19.162 -12.213 5.617 1.00 65.61 105 GLN A O 1
ATOM 769 N N . PHE A 1 113 ? 15.166 -2.451 2.704 1.00 35.96 112 PHE A N 1
ATOM 770 C CA . PHE A 1 113 ? 15.789 -1.982 3.965 1.00 33.70 112 PHE A CA 1
ATOM 771 C C . PHE A 1 113 ? 16.674 -0.789 3.705 1.00 34.31 112 PHE A C 1
ATOM 772 O O . PHE A 1 113 ? 17.830 -0.910 3.263 1.00 34.22 112 PHE A O 1
ATOM 780 N N . VAL A 1 114 ? 16.115 0.373 3.974 1.00 34.55 113 VAL A N 1
ATOM 781 C CA . VAL A 1 114 ? 16.870 1.589 3.861 1.00 34.64 113 VAL A CA 1
ATOM 782 C C . VAL A 1 114 ? 17.135 2.119 5.251 1.00 31.20 113 VAL A C 1
ATOM 783 O O . VAL A 1 114 ? 16.412 1.861 6.214 1.00 29.16 113 VAL A O 1
ATOM 787 N N . VAL A 1 115 ? 18.242 2.817 5.350 1.00 28.77 114 VAL A N 1
ATOM 788 C CA . VAL A 1 115 ? 18.620 3.439 6.581 1.00 25.25 114 VAL A CA 1
ATOM 789 C C . VAL A 1 115 ? 18.883 4.880 6.216 1.00 26.45 114 VAL A C 1
ATOM 790 O O . VAL A 1 115 ? 19.586 5.147 5.230 1.00 22.67 114 VAL A O 1
ATOM 794 N N . ILE A 1 116 ? 18.250 5.778 6.983 1.00 25.49 115 ILE A N 1
ATOM 795 C CA . ILE A 1 116 ? 18.405 7.236 6.867 1.00 27.62 115 ILE A CA 1
ATOM 796 C C . ILE A 1 116 ? 19.480 7.613 7.888 1.00 24.06 115 ILE A C 1
ATOM 797 O O . ILE A 1 116 ? 19.391 7.228 9.046 1.00 23.26 115 ILE A O 1
ATOM 802 N N . LYS A 1 117 ? 20.484 8.348 7.438 1.00 24.55 116 LYS A N 1
ATOM 803 C CA . LYS A 1 117 ? 21.530 8.883 8.305 1.00 24.80 116 LYS A CA 1
ATOM 804 C C . LYS A 1 117 ? 21.212 10.360 8.546 1.00 25.51 116 LYS A C 1
ATOM 805 O O . LYS A 1 117 ? 20.913 11.128 7.624 1.00 23.31 116 LYS A O 1
ATOM 811 N N . ILE A 1 118 ? 21.241 10.740 9.808 1.00 24.17 117 ILE A N 1
ATOM 812 C CA . ILE A 1 118 ? 21.015 12.113 10.162 1.00 22.67 117 ILE A CA 1
ATOM 813 C C . ILE A 1 118 ? 22.249 12.680 10.850 1.00 22.75 117 ILE A C 1
ATOM 814 O O . ILE A 1 118 ? 22.628 12.265 11.927 1.00 18.59 117 ILE A O 1
ATOM 819 N N . VAL A 1 119 ? 22.852 13.650 10.184 1.00 21.74 118 VAL A N 1
ATOM 820 C CA . VAL A 1 119 ? 23.970 14.382 10.696 1.00 24.91 118 VAL A CA 1
ATOM 821 C C . VAL A 1 119 ? 23.458 15.707 11.290 1.00 24.29 118 VAL A C 1
ATOM 822 O O . VAL A 1 119 ? 22.846 16.524 10.634 1.00 22.66 118 VAL A O 1
ATOM 826 N N . PRO A 1 120 ? 23.722 15.935 12.561 1.00 28.23 119 PRO A N 1
ATOM 827 C CA . PRO A 1 120 ? 23.196 17.158 13.172 1.00 25.43 119 PRO A CA 1
ATOM 828 C C . PRO A 1 120 ? 23.972 18.427 12.876 1.00 24.05 119 PRO A C 1
ATOM 829 O O . PRO A 1 120 ? 25.176 18.402 12.774 1.00 20.27 119 PRO A O 1
ATOM 833 N N . GLU A 1 121 ? 23.256 19.532 12.746 1.00 18.67 120 GLU A N 1
ATOM 834 C CA . GLU A 1 121 ? 23.862 20.855 12.581 1.00 21.24 120 GLU A CA 1
ATOM 835 C C . GLU A 1 121 ? 23.609 21.682 13.826 1.00 24.34 120 GLU A C 1
ATOM 836 O O . GLU A 1 121 ? 24.430 22.537 14.252 1.00 25.06 120 GLU A O 1
ATOM 8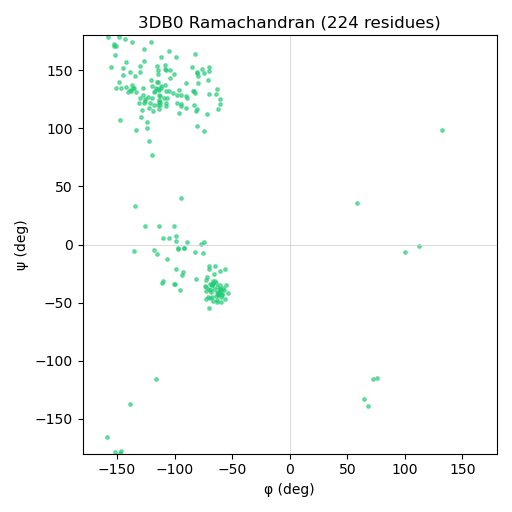42 N N . GLN A 1 122 ? 22.459 21.454 14.440 1.00 23.28 121 GLN A N 1
ATOM 843 C CA . GLN A 1 122 ? 22.186 22.129 15.692 1.00 23.17 121 GLN A CA 1
ATOM 844 C C . GLN A 1 122 ? 21.468 21.230 16.648 1.00 21.92 121 GLN A C 1
ATOM 845 O O . GLN A 1 122 ? 20.542 20.562 16.256 1.00 25.33 121 GLN A O 1
ATOM 851 N N . ILE A 1 123 ? 21.888 21.221 17.907 1.00 21.93 122 ILE A N 1
ATOM 852 C CA . ILE A 1 123 ? 21.228 20.427 18.962 1.00 22.96 122 ILE A CA 1
ATOM 853 C C . ILE A 1 123 ? 20.919 21.258 20.193 1.00 26.73 122 ILE A C 1
ATOM 854 O O . ILE A 1 123 ? 21.793 21.901 20.780 1.00 25.15 122 ILE A O 1
ATOM 859 N N . ARG A 1 124 ? 19.672 21.231 20.602 1.00 27.94 123 ARG A N 1
ATOM 860 C CA . ARG A 1 124 ? 19.298 21.949 21.791 1.00 28.83 123 ARG A CA 1
ATOM 861 C C . ARG A 1 124 ? 18.722 20.990 22.804 1.00 25.56 123 ARG A C 1
ATOM 862 O O . ARG A 1 124 ? 18.070 20.055 22.442 1.00 20.44 123 ARG A O 1
ATOM 866 N N . ILE A 1 125 ? 19.027 21.195 24.080 1.00 25.42 124 ILE A N 1
ATOM 867 C CA . ILE A 1 125 ? 18.376 20.446 25.141 1.00 24.87 124 ILE A CA 1
ATOM 868 C C . ILE A 1 125 ? 17.209 21.334 25.602 1.00 26.03 124 ILE A C 1
ATOM 869 O O . ILE A 1 125 ? 17.391 22.457 26.061 1.00 25.26 124 ILE A O 1
ATOM 874 N N . LEU A 1 126 ? 15.996 20.832 25.480 1.00 27.38 125 LEU A N 1
ATOM 875 C CA . LEU A 1 126 ? 14.826 21.599 25.852 1.00 27.41 125 LEU A CA 1
ATOM 876 C C . LEU A 1 126 ? 14.209 20.953 27.069 1.00 30.65 125 LEU A C 1
ATOM 877 O O . LEU A 1 126 ? 14.495 19.791 27.380 1.00 31.54 125 LEU A O 1
ATOM 882 N N . ASN A 1 127 ? 13.374 21.691 27.786 1.00 34.18 126 ASN A N 1
ATOM 883 C CA . ASN A 1 127 ? 12.856 21.108 28.980 1.00 35.86 126 ASN A CA 1
ATOM 884 C C . ASN A 1 127 ? 11.341 21.184 29.141 1.00 40.53 126 ASN A C 1
ATOM 885 O O . ASN A 1 127 ? 10.671 20.137 29.048 1.00 43.15 126 ASN A O 1
ATOM 890 N N . GLU B 1 5 ? -17.272 4.676 13.528 1.00 42.38 4 GLU B N 1
ATOM 891 C CA . GLU B 1 5 ? -16.568 4.393 14.819 1.00 41.19 4 GLU B CA 1
ATOM 892 C C . GLU B 1 5 ? -15.129 4.921 14.732 1.00 39.47 4 GLU B C 1
ATOM 893 O O . GLU B 1 5 ? -14.418 5.029 15.752 1.00 37.31 4 GLU B O 1
ATOM 896 N N . LEU B 1 6 ? -14.709 5.212 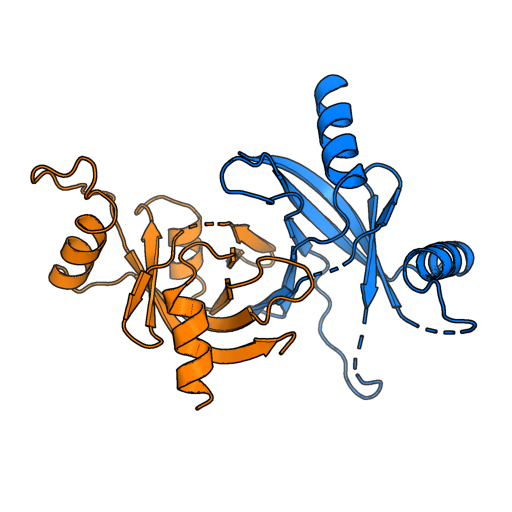13.498 1.00 37.46 5 LEU B N 1
ATOM 897 C CA . LEU B 1 6 ? -13.373 5.756 13.253 1.00 36.64 5 LEU B CA 1
ATOM 898 C C . LEU B 1 6 ? -13.270 7.119 13.922 1.00 34.39 5 LEU B C 1
ATOM 899 O O . LEU B 1 6 ? -12.259 7.374 14.576 1.00 31.86 5 LEU B O 1
ATOM 904 N N . GLU B 1 7 ? -14.305 7.972 13.775 1.00 34.67 6 GLU B N 1
ATOM 905 C CA . GLU B 1 7 ? -14.280 9.313 14.409 1.00 35.57 6 GLU B CA 1
ATOM 906 C C . GLU B 1 7 ? -14.207 9.044 15.877 1.00 34.45 6 GLU B C 1
ATOM 907 O O . GLU B 1 7 ? -13.529 9.753 16.596 1.00 36.01 6 GLU B O 1
ATOM 913 N N . ASP B 1 8 ? -15.017 8.079 16.321 1.00 33.33 7 ASP B N 1
ATOM 914 C CA . ASP B 1 8 ? -15.104 7.792 17.745 1.00 32.02 7 ASP B CA 1
ATOM 915 C C . ASP B 1 8 ? -13.745 7.451 18.271 1.00 28.94 7 ASP B C 1
ATOM 916 O O . ASP B 1 8 ? -13.370 7.930 19.313 1.00 29.46 7 ASP B O 1
ATOM 921 N N . LYS B 1 9 ? -12.953 6.719 17.499 1.00 28.43 8 LYS B N 1
ATOM 922 C CA . LYS B 1 9 ? -11.595 6.371 17.956 1.00 28.59 8 LYS B CA 1
ATOM 923 C C . LYS B 1 9 ? -10.671 7.595 17.906 1.00 26.95 8 LYS B C 1
ATOM 924 O O . LYS B 1 9 ? -9.827 7.799 18.761 1.00 27.30 8 LYS B O 1
ATOM 926 N N . ILE B 1 10 ? -10.860 8.428 16.897 1.00 29.92 9 ILE B N 1
ATOM 927 C CA . ILE B 1 10 ? -10.058 9.646 16.759 1.00 24.61 9 ILE B CA 1
ATOM 928 C C . ILE B 1 10 ? -10.353 10.515 17.961 1.00 25.27 9 ILE B C 1
ATOM 929 O O . ILE B 1 10 ? -9.442 10.992 18.630 1.00 26.29 9 ILE B O 1
ATOM 934 N N . LEU B 1 11 ? -11.639 10.687 18.283 1.00 25.00 10 LEU B N 1
ATOM 935 C CA . LEU B 1 11 ? -12.032 11.569 19.391 1.00 24.56 10 LEU B CA 1
ATOM 936 C C . LEU B 1 11 ? -11.529 11.095 20.721 1.00 23.92 10 LEU B C 1
ATOM 937 O O . LEU B 1 11 ? -11.132 11.896 21.587 1.00 26.43 10 LEU B O 1
ATOM 942 N N . ALA B 1 12 ? -11.521 9.776 20.889 1.00 27.09 11 ALA B N 1
ATOM 943 C CA . ALA B 1 12 ? -11.074 9.165 22.143 1.00 27.06 11 ALA B CA 1
ATOM 944 C C . ALA B 1 12 ? -9.604 9.533 22.363 1.00 29.21 11 ALA B C 1
ATOM 945 O O . ALA B 1 12 ? -9.195 9.934 23.460 1.00 31.11 11 ALA B O 1
ATOM 947 N N . ILE B 1 13 ? -8.820 9.481 21.288 1.00 25.92 12 ILE B N 1
ATOM 948 C CA . ILE B 1 13 ? -7.401 9.770 21.407 1.00 25.02 12 ILE B CA 1
ATOM 949 C C . ILE B 1 13 ? -7.223 11.290 21.738 1.00 27.97 12 ILE B C 1
ATOM 950 O O . ILE B 1 13 ? -6.411 11.669 22.601 1.00 30.55 12 ILE B O 1
ATOM 955 N N . LEU B 1 14 ? -8.028 12.132 21.084 1.00 24.76 13 LEU B N 1
ATOM 956 C CA . LEU B 1 14 ? -7.991 13.585 21.342 1.00 26.43 13 LEU B CA 1
ATOM 957 C C . LEU B 1 14 ? -8.484 13.900 22.755 1.00 27.50 13 LEU B C 1
ATOM 958 O O . LEU B 1 14 ? -8.014 14.833 23.371 1.00 29.87 13 LEU B O 1
ATOM 963 N N . GLU B 1 15 ? -9.430 13.123 23.270 1.00 25.13 14 GLU B N 1
ATOM 964 C CA . GLU B 1 15 ? -9.968 13.437 24.582 1.00 30.44 14 GLU B CA 1
ATOM 965 C C . GLU B 1 15 ? -8.977 13.129 25.674 1.00 31.51 14 GLU B C 1
ATOM 966 O O . GLU B 1 15 ? -8.949 13.800 26.711 1.00 35.14 14 GLU B O 1
ATOM 972 N N . GLN B 1 16 ? -8.111 12.165 25.395 1.00 30.42 15 GLN B N 1
ATOM 973 C CA . GLN B 1 16 ? -7.152 11.690 26.363 1.00 30.22 15 GLN B CA 1
ATOM 974 C C . GLN B 1 16 ? -5.791 12.293 26.251 1.00 31.37 15 GLN B C 1
ATOM 975 O O . GLN B 1 16 ? -4.941 12.006 27.061 1.00 29.45 15 GLN B O 1
ATOM 981 N N . HIS B 1 17 ? -5.573 13.155 25.256 1.00 30.45 16 HIS B N 1
ATOM 982 C CA . HIS B 1 17 ? -4.253 13.783 25.084 1.00 31.78 16 HIS B CA 1
ATOM 983 C C . HIS B 1 17 ? -4.358 15.267 24.743 1.00 32.34 16 HIS B C 1
ATOM 984 O O . HIS B 1 17 ? -5.080 15.665 23.852 1.00 35.60 16 HIS B O 1
ATOM 991 N N . GLN B 1 18 ? -3.587 16.059 25.457 1.00 29.66 17 GLN B N 1
ATOM 992 C CA . GLN B 1 18 ? -3.560 17.475 25.246 1.00 31.81 17 GLN B CA 1
ATOM 993 C C . GLN B 1 18 ? -2.163 17.938 24.808 1.00 33.52 17 GLN B C 1
ATOM 994 O O . GLN B 1 18 ? -1.966 19.118 24.576 1.00 38.12 17 GLN B O 1
ATOM 1000 N N . VAL B 1 19 ? -1.187 17.036 24.784 1.00 31.15 18 VAL B N 1
ATOM 1001 C CA . VAL B 1 19 ? 0.139 17.405 24.279 1.00 29.14 18 VAL B CA 1
ATOM 1002 C C . VAL B 1 19 ? 0.388 16.655 22.972 1.00 28.20 18 VAL B C 1
ATOM 1003 O O . VAL B 1 19 ? 0.133 15.457 22.858 1.00 28.91 18 VAL B O 1
ATOM 1007 N N . GLY B 1 20 ? 0.886 17.368 21.984 1.00 24.76 19 GLY B N 1
ATOM 1008 C CA . GLY B 1 20 ? 1.212 16.763 20.719 1.00 24.21 19 GLY B CA 1
ATOM 1009 C C . GLY B 1 20 ? 2.391 17.474 20.138 1.00 24.11 19 GLY B C 1
ATOM 1010 O O . GLY B 1 20 ? 2.929 18.421 20.740 1.00 21.18 19 GLY B O 1
ATOM 1011 N N . VAL B 1 21 ? 2.785 17.018 18.961 1.00 22.91 20 VAL B N 1
ATOM 1012 C CA . VAL B 1 21 ? 3.893 17.612 18.213 1.00 25.08 20 VAL B CA 1
ATOM 1013 C C . VAL B 1 21 ? 3.316 18.383 17.013 1.00 25.01 20 VAL B C 1
ATOM 1014 O O . VAL B 1 21 ? 2.585 17.824 16.208 1.00 23.67 20 VAL B O 1
ATOM 1018 N N . LEU B 1 22 ? 3.592 19.678 16.923 1.00 21.88 21 LEU B N 1
ATOM 1019 C CA . LEU B 1 22 ? 3.210 20.429 15.755 1.00 22.34 21 LEU B CA 1
ATOM 1020 C C . LEU B 1 22 ? 4.419 20.533 14.843 1.00 23.69 21 LEU B C 1
ATOM 1021 O O . LEU B 1 22 ? 5.484 20.928 15.299 1.00 22.74 21 LEU B O 1
ATOM 1026 N N . THR B 1 23 ? 4.265 20.185 13.570 1.00 22.98 22 THR B N 1
ATOM 1027 C CA . THR B 1 23 ? 5.339 20.387 12.611 1.00 21.66 22 THR B CA 1
ATOM 1028 C C . THR B 1 23 ? 4.841 21.406 11.621 1.00 20.32 22 THR B C 1
ATOM 1029 O O . THR B 1 23 ? 3.785 21.246 11.027 1.00 20.75 22 THR B O 1
ATOM 1033 N N . SER B 1 24 ? 5.575 22.513 11.549 1.00 21.81 23 SER B N 1
ATOM 1034 C CA . SER B 1 24 ? 5.320 23.637 10.643 1.00 22.75 23 SER B CA 1
ATOM 1035 C C . SER B 1 24 ? 6.566 23.797 9.753 1.00 23.27 23 SER B C 1
ATOM 1036 O O . SER B 1 24 ? 7.585 23.085 9.925 1.00 21.19 23 SER B O 1
ATOM 1039 N N . VAL B 1 25 ? 6.459 24.702 8.789 1.00 21.84 24 VAL B N 1
ATOM 1040 C CA . VAL B 1 25 ? 7.466 24.869 7.783 1.00 22.28 24 VAL B CA 1
ATOM 1041 C C . VAL B 1 25 ? 7.885 26.316 7.716 1.00 24.89 24 VAL B C 1
ATOM 1042 O O . VAL B 1 25 ? 7.049 27.227 7.763 1.00 28.74 24 VAL B O 1
ATOM 1046 N N . GLN B 1 26 ? 9.185 26.504 7.658 1.00 24.78 25 GLN B N 1
ATOM 1047 C CA . GLN B 1 26 ? 9.804 27.826 7.471 1.00 26.17 25 GLN B CA 1
ATOM 1048 C C . GLN B 1 26 ? 10.672 27.763 6.222 1.00 23.98 25 GLN B C 1
ATOM 1049 O O . GLN B 1 26 ? 11.868 27.458 6.277 1.00 24.12 25 GLN B O 1
ATOM 1055 N N . GLY B 1 27 ? 10.075 28.064 5.079 1.00 25.59 26 GLY B N 1
ATOM 1056 C CA . GLY B 1 27 ? 10.796 28.004 3.821 1.00 23.90 26 GLY B CA 1
ATOM 1057 C C . GLY B 1 27 ? 10.994 26.543 3.532 1.00 23.83 26 GLY B C 1
ATOM 1058 O O . GLY B 1 27 ? 10.037 25.826 3.368 1.00 29.46 26 GLY B O 1
ATOM 1059 N N . ASP B 1 28 ? 12.237 26.085 3.513 1.00 22.49 27 ASP B N 1
ATOM 1060 C CA . ASP B 1 28 ? 12.539 24.669 3.273 1.00 22.69 27 ASP B CA 1
ATOM 1061 C C . ASP B 1 28 ? 12.805 23.898 4.568 1.00 21.00 27 ASP B C 1
ATOM 1062 O O . ASP B 1 28 ? 13.177 22.727 4.517 1.00 24.02 27 ASP B O 1
ATOM 1067 N N . PHE B 1 29 ? 12.600 24.525 5.707 1.00 21.28 28 PHE B N 1
ATOM 1068 C CA . PHE B 1 29 ? 12.906 23.855 6.983 1.00 22.11 28 PHE B CA 1
ATOM 1069 C C . PHE B 1 29 ? 11.702 23.418 7.803 1.00 22.96 28 PHE B C 1
ATOM 1070 O O . PHE B 1 29 ? 10.787 24.216 8.046 1.00 23.25 28 PHE B O 1
ATOM 1078 N N . PRO B 1 30 ? 11.722 22.150 8.281 1.00 20.87 29 PRO B N 1
ATOM 1079 C CA . PRO B 1 30 ? 10.654 21.756 9.179 1.00 20.13 29 PRO B CA 1
ATOM 1080 C C . PRO B 1 30 ? 10.976 22.270 10.602 1.00 21.65 29 PRO B C 1
ATOM 1081 O O . PRO B 1 30 ? 12.148 22.428 10.977 1.00 22.71 29 PRO B O 1
ATOM 1085 N N . HIS B 1 31 ? 9.961 22.603 11.346 1.00 19.86 30 HIS B N 1
ATOM 1086 C CA . HIS B 1 31 ? 10.142 22.931 12.750 1.00 22.55 30 HIS B CA 1
ATOM 1087 C C . HIS B 1 31 ? 9.177 22.051 13.519 1.00 23.86 30 HIS B C 1
ATOM 1088 O O . HIS B 1 31 ? 7.988 22.074 13.260 1.00 24.48 30 HIS B O 1
ATOM 1095 N N . ALA B 1 32 ? 9.683 21.241 14.440 1.00 21.62 31 ALA B N 1
ATOM 1096 C CA . ALA B 1 32 ? 8.786 20.420 15.239 1.00 21.19 31 ALA B CA 1
ATOM 1097 C C . ALA B 1 32 ? 8.839 20.930 16.666 1.00 21.06 31 ALA B C 1
ATOM 1098 O O . ALA B 1 32 ? 9.911 21.187 17.197 1.00 22.76 31 ALA B O 1
ATOM 1100 N N . ARG B 1 33 ? 7.673 21.039 17.283 1.00 20.86 32 ARG B N 1
ATOM 1101 C CA . ARG B 1 33 ? 7.581 21.478 18.655 1.00 21.12 32 ARG B CA 1
ATOM 1102 C C . ARG B 1 33 ? 6.466 20.776 19.402 1.00 22.95 32 ARG B C 1
ATOM 1103 O O . ARG B 1 33 ? 5.437 20.471 18.843 1.00 23.49 32 ARG B O 1
ATOM 1111 N N . TYR B 1 34 ? 6.708 20.544 20.682 1.00 22.45 33 TYR B N 1
ATOM 1112 C CA . TYR B 1 34 ? 5.709 19.972 21.562 1.00 23.41 33 TYR B CA 1
ATOM 1113 C C . TYR B 1 34 ? 4.845 21.101 22.066 1.00 24.86 33 TYR B C 1
ATOM 1114 O O . TYR B 1 34 ? 5.324 22.195 22.365 1.00 26.66 33 TYR B O 1
ATOM 1131 N N . THR B 1 36 ? 0.525 22.189 23.673 1.00 25.59 35 THR B N 1
ATOM 1132 C CA . THR B 1 36 ? -0.821 21.872 24.155 1.00 26.45 35 THR B CA 1
ATOM 1133 C C . THR B 1 36 ? -1.811 22.152 23.054 1.00 26.17 35 THR B C 1
ATOM 1134 O O . THR B 1 36 ? -1.737 23.199 22.356 1.00 25.36 35 THR B O 1
ATOM 1138 N N . PHE B 1 37 ? -2.667 21.146 22.879 1.00 24.61 36 PHE B N 1
ATOM 1139 C CA . PHE B 1 37 ? -3.783 21.159 21.969 1.00 25.96 36 PHE B CA 1
ATOM 1140 C C . PHE B 1 37 ? -5.107 20.968 22.689 1.00 27.48 36 PHE B C 1
ATOM 1141 O O . PHE B 1 37 ? -5.284 19.984 23.402 1.00 28.94 36 PHE B O 1
ATOM 1149 N N . LEU B 1 38 ? -6.034 21.899 22.457 1.00 26.29 37 LEU B N 1
ATOM 1150 C CA . LEU B 1 38 ? -7.442 21.729 22.836 1.00 22.58 37 LEU B CA 1
ATOM 1151 C C . LEU B 1 38 ? -8.156 21.293 21.549 1.00 23.58 37 LEU B C 1
ATOM 1152 O O . LEU B 1 38 ? -7.637 21.463 20.425 1.00 24.31 37 LEU B O 1
ATOM 1157 N N . HIS B 1 39 ? -9.339 20.709 21.658 1.00 24.95 38 HIS B N 1
ATOM 1158 C CA . HIS B 1 39 ? -10.100 20.399 20.459 1.00 23.71 38 HIS B CA 1
ATOM 1159 C C . HIS B 1 39 ? -11.578 20.629 20.709 1.00 24.00 38 HIS B C 1
ATOM 1160 O O . HIS B 1 39 ? -12.065 20.669 21.820 1.00 24.63 38 HIS B O 1
ATOM 1167 N N . ASP B 1 40 ? -12.244 20.838 19.614 1.00 25.95 39 ASP B N 1
ATOM 1168 C CA . ASP B 1 40 ? -13.651 21.013 19.521 1.00 25.74 39 ASP B CA 1
ATOM 1169 C C . ASP B 1 40 ? -14.006 20.108 18.373 1.00 26.80 39 ASP B C 1
ATOM 1170 O O . ASP B 1 40 ? -13.857 20.450 17.179 1.00 26.30 39 ASP B O 1
ATOM 1175 N N . GLY B 1 41 ? -14.462 18.922 18.699 1.00 27.82 40 GLY B N 1
ATOM 1176 C CA . GLY B 1 41 ? -14.707 17.978 17.626 1.00 26.02 40 GLY B CA 1
ATOM 1177 C C . GLY B 1 41 ? -13.332 17.656 17.087 1.00 24.93 40 GLY B C 1
ATOM 1178 O O . GLY B 1 41 ? -12.367 17.531 17.856 1.00 26.42 40 GLY B O 1
ATOM 1179 N N . LEU B 1 42 ? -13.228 17.562 15.770 1.00 26.12 41 LEU B N 1
ATOM 1180 C CA . LEU B 1 42 ? -11.943 17.249 15.136 1.00 27.21 41 LEU B CA 1
ATOM 1181 C C . LEU B 1 42 ? -11.118 18.512 14.833 1.00 27.41 41 LEU B C 1
ATOM 1182 O O . LEU B 1 42 ? -9.995 18.428 14.292 1.00 27.79 41 LEU B O 1
ATOM 1187 N N . THR B 1 43 ? -11.642 19.670 15.221 1.00 25.69 42 THR B N 1
ATOM 1188 C CA . THR B 1 43 ? -10.858 20.931 15.103 1.00 26.21 42 THR B CA 1
ATOM 1189 C C . THR B 1 43 ? -9.897 21.110 16.299 1.00 26.36 42 THR B C 1
ATOM 1190 O O . THR B 1 43 ? -10.278 20.980 17.457 1.00 23.32 42 THR B O 1
ATOM 1194 N N . LEU B 1 44 ? -8.637 21.391 15.997 1.00 25.60 43 LEU B N 1
ATOM 1195 C CA . LEU B 1 44 ? -7.637 21.600 17.028 1.00 23.92 43 LEU B CA 1
ATOM 1196 C C . LEU B 1 44 ? -7.300 23.088 17.192 1.00 24.50 43 LEU B C 1
ATOM 1197 O O . LEU B 1 44 ? -7.443 23.909 16.257 1.00 23.65 43 LEU B O 1
ATOM 1202 N N . TYR B 1 45 ? -6.934 23.433 18.416 1.00 22.63 44 TYR B N 1
ATOM 1203 C CA . TYR B 1 45 ? -6.574 24.808 18.781 1.00 22.01 44 TYR B CA 1
ATOM 1204 C C . TYR B 1 45 ? -5.328 24.710 19.636 1.00 23.89 44 TYR B C 1
ATOM 1205 O O . TYR B 1 45 ? -5.169 23.812 20.464 1.00 24.22 44 TYR B O 1
ATOM 1214 N N . THR B 1 46 ? -4.361 25.558 19.345 1.00 25.20 45 THR B N 1
ATOM 1215 C CA . THR B 1 46 ? -3.194 25.598 20.178 1.00 22.70 45 THR B CA 1
ATOM 1216 C C . THR B 1 46 ? -2.822 27.101 20.418 1.00 25.43 45 THR B C 1
ATOM 1217 O O . THR B 1 46 ? -2.835 27.931 19.464 1.00 24.36 45 THR B O 1
ATOM 1221 N N . PRO B 1 47 ? -2.461 27.438 21.675 1.00 24.87 46 PRO B N 1
ATOM 1222 C CA . PRO B 1 47 ? -2.083 28.799 22.061 1.00 26.94 46 PRO B CA 1
ATOM 1223 C C . PRO B 1 47 ? -0.775 29.250 21.502 1.00 27.27 46 PRO B C 1
ATOM 1224 O O . PRO B 1 47 ? 0.128 28.456 21.243 1.00 24.64 46 PRO B O 1
ATOM 1228 N N . SER B 1 48 ? -0.676 30.552 21.273 1.00 26.18 47 SER B N 1
ATOM 1229 C CA . SER B 1 48 ? 0.591 31.101 20.790 1.00 26.44 47 SER B CA 1
ATOM 1230 C C . SER B 1 48 ? 0.672 32.592 21.108 1.00 26.07 47 SER B C 1
ATOM 1231 O O . SER B 1 48 ? -0.242 33.145 21.709 1.00 24.99 47 SER B O 1
ATOM 1234 N N . GLY B 1 49 ? 1.784 33.227 20.761 1.00 26.43 48 GLY B N 1
ATOM 1235 C CA . GLY B 1 49 ? 1.962 34.661 20.935 1.00 25.49 48 GLY B CA 1
ATOM 1236 C C . GLY B 1 49 ? 2.080 35.273 19.554 1.00 26.23 48 GLY B C 1
ATOM 1237 O O . GLY B 1 49 ? 2.554 34.624 18.624 1.00 24.88 48 GLY B O 1
ATOM 1238 N N . LYS B 1 50 ? 1.653 36.523 19.419 1.00 25.40 49 LYS B N 1
ATOM 1239 C CA . LYS B 1 50 ? 1.669 37.221 18.122 1.00 25.22 49 LYS B CA 1
ATOM 1240 C C . LYS B 1 50 ? 3.022 37.259 17.461 1.00 26.54 49 LYS B C 1
ATOM 1241 O O . LYS B 1 50 ? 3.136 37.280 16.218 1.00 24.69 49 LYS B O 1
ATOM 1247 N N . GLU B 1 51 ? 4.044 37.365 18.295 1.00 25.56 50 GLU B N 1
ATOM 1248 C CA . GLU B 1 51 ? 5.423 37.467 17.823 1.00 27.69 50 GLU B CA 1
ATOM 1249 C C . GLU B 1 51 ? 6.224 36.186 17.832 1.00 27.68 50 GLU B C 1
ATOM 1250 O O . GLU B 1 51 ? 7.396 36.221 17.515 1.00 30.11 50 GLU B O 1
ATOM 1256 N N . LEU B 1 52 ? 5.624 35.065 18.206 1.00 24.38 51 LEU B N 1
ATOM 1257 C CA . LEU B 1 52 ? 6.381 33.815 18.241 1.00 24.29 51 LEU B CA 1
ATOM 1258 C C . LEU B 1 52 ? 6.632 33.296 16.847 1.00 22.99 51 LEU B C 1
ATOM 1259 O O . LEU B 1 52 ? 5.835 33.524 15.985 1.00 23.76 51 LEU B O 1
ATOM 1264 N N . PRO B 1 53 ? 7.765 32.635 16.627 1.00 26.51 52 PRO B N 1
ATOM 1265 C CA . PRO B 1 53 ? 8.087 32.039 15.344 1.00 28.12 52 PRO B CA 1
ATOM 1266 C C . PRO B 1 53 ? 6.981 31.096 14.817 1.00 26.60 52 PRO B C 1
ATOM 1267 O O . 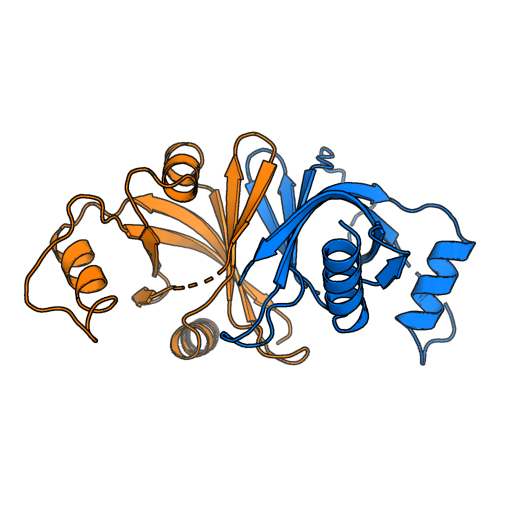PRO B 1 53 ? 6.684 31.160 13.645 1.00 26.82 52 PRO B O 1
ATOM 1271 N N . LYS B 1 54 ? 6.369 30.267 15.651 1.00 26.62 53 LYS B N 1
ATOM 1272 C CA . LYS B 1 54 ? 5.366 29.332 15.131 1.00 25.94 53 LYS B CA 1
ATOM 1273 C C . LYS B 1 54 ? 4.159 30.063 14.575 1.00 24.77 53 LYS B C 1
ATOM 1274 O O . LYS B 1 54 ? 3.563 29.635 13.608 1.00 22.68 53 LYS B O 1
ATOM 1280 N N . THR B 1 55 ? 3.840 31.223 15.143 1.00 23.00 54 THR B N 1
ATOM 1281 C CA . THR B 1 55 ? 2.766 32.034 14.633 1.00 22.98 54 THR B CA 1
ATOM 1282 C C . THR B 1 55 ? 3.084 32.599 13.258 1.00 22.46 54 THR B C 1
ATOM 1283 O O . THR B 1 55 ? 2.229 32.601 12.378 1.00 23.60 54 THR B O 1
ATOM 1287 N N . GLU B 1 56 ? 4.297 33.117 13.080 1.00 22.50 55 GLU B N 1
ATOM 1288 C CA . GLU B 1 56 ? 4.715 33.635 11.779 1.00 24.13 55 GLU B CA 1
ATOM 1289 C C . GLU B 1 56 ? 4.850 32.528 10.741 1.00 22.32 55 GLU B C 1
ATOM 1290 O O . GLU B 1 56 ? 4.596 32.735 9.542 1.00 22.91 55 GLU B O 1
ATOM 1296 N N . GLU B 1 57 ? 5.274 31.348 11.180 1.00 20.37 56 GLU B N 1
ATOM 1297 C CA . GLU B 1 57 ? 5.386 30.236 10.262 1.00 20.68 56 GLU B CA 1
ATOM 1298 C C . GLU B 1 57 ? 4.025 29.921 9.630 1.00 25.11 56 GLU B C 1
ATOM 1299 O O . GLU B 1 57 ? 3.897 29.785 8.402 1.00 24.63 56 GLU B O 1
ATOM 1305 N N . VAL B 1 58 ? 3.017 29.800 10.497 1.00 23.86 57 VAL B N 1
ATOM 1306 C CA . VAL B 1 58 ? 1.615 29.525 10.102 1.00 24.91 57 VAL B CA 1
ATOM 1307 C C . VAL B 1 58 ? 1.011 30.607 9.176 1.00 26.11 57 VAL B C 1
ATOM 1308 O O . VAL B 1 58 ? 0.280 30.282 8.240 1.00 25.99 57 VAL B O 1
ATOM 1312 N N . ARG B 1 59 ? 1.321 31.885 9.446 1.00 24.58 58 ARG B N 1
ATOM 1313 C CA . ARG B 1 59 ? 0.847 32.967 8.645 1.00 24.69 58 ARG B CA 1
ATOM 1314 C C . ARG B 1 59 ? 1.342 32.817 7.244 1.00 24.06 58 ARG B C 1
ATOM 1315 O O . ARG B 1 59 ? 0.627 33.111 6.333 1.00 26.23 58 ARG B O 1
ATOM 1323 N N . ARG B 1 60 ? 2.580 32.353 7.086 1.00 20.98 59 ARG B N 1
ATOM 1324 C CA . ARG B 1 60 ? 3.226 32.273 5.785 1.00 21.14 59 ARG B CA 1
ATOM 1325 C C . ARG B 1 60 ? 3.054 30.921 5.083 1.00 22.65 59 ARG B C 1
ATOM 1326 O O . ARG B 1 60 ? 3.206 30.825 3.861 1.00 25.19 59 ARG B O 1
ATOM 1334 N N . ASN B 1 61 ? 2.806 29.879 5.858 1.00 21.58 60 ASN B N 1
ATOM 1335 C CA . ASN B 1 61 ? 2.549 28.535 5.278 1.00 23.00 60 ASN B CA 1
ATOM 1336 C C . ASN B 1 61 ? 1.564 27.813 6.208 1.00 22.00 60 ASN B C 1
ATOM 1337 O O . ASN B 1 61 ? 1.943 27.443 7.311 1.00 23.03 60 ASN B O 1
ATOM 1342 N N . PRO B 1 62 ? 0.288 27.655 5.777 1.00 19.63 61 PRO B N 1
ATOM 1343 C CA . PRO B 1 62 ? -0.748 27.060 6.618 1.00 22.26 61 PRO B CA 1
ATOM 1344 C C . PRO B 1 62 ? -0.676 25.528 6.797 1.00 23.66 61 PRO B C 1
ATOM 1345 O O . PRO B 1 62 ? -1.383 24.953 7.619 1.00 21.03 61 PRO B O 1
ATOM 1349 N N . HIS B 1 63 ? 0.216 24.889 6.062 1.00 19.44 62 HIS B N 1
ATOM 1350 C CA . HIS B 1 63 ? 0.300 23.436 6.075 1.00 18.08 62 HIS B CA 1
ATOM 1351 C C . HIS B 1 63 ? 1.075 22.959 7.306 1.00 21.54 62 HIS B C 1
ATOM 1352 O O . HIS B 1 63 ? 2.283 23.242 7.473 1.00 21.88 62 HIS B O 1
ATOM 1359 N N . VAL B 1 64 ? 0.354 22.226 8.135 1.00 22.49 63 VAL B N 1
ATOM 1360 C CA . VAL B 1 64 ? 0.906 21.672 9.372 1.00 24.28 63 VAL B CA 1
ATOM 1361 C C . VAL B 1 64 ? 0.599 20.203 9.478 1.00 23.23 63 VAL B C 1
ATOM 1362 O O . VAL B 1 64 ? -0.341 19.704 8.864 1.00 25.47 63 VAL B O 1
ATOM 1366 N N . CYS B 1 65 ? 1.459 19.511 10.206 1.00 21.97 64 CYS B N 1
ATOM 1367 C CA . CYS B 1 65 ? 1.253 18.134 10.512 1.00 22.35 64 CYS B CA 1
ATOM 1368 C C . CYS B 1 65 ? 1.274 17.986 12.048 1.00 23.22 64 CYS B C 1
ATOM 1369 O O . CYS B 1 65 ? 2.241 18.414 12.686 1.00 22.53 64 CYS B O 1
ATOM 1372 N N . VAL B 1 66 ? 0.239 17.373 12.639 1.00 20.75 65 VAL B N 1
ATOM 1373 C CA . VAL B 1 66 ? 0.222 17.102 14.107 1.00 20.19 65 VAL B CA 1
ATOM 1374 C C . VAL B 1 66 ? 0.265 15.598 14.419 1.00 20.91 65 VAL B C 1
ATOM 1375 O O . VAL B 1 66 ? -0.418 14.808 13.787 1.00 23.06 65 VAL B O 1
ATOM 1379 N N . LEU B 1 67 ? 1.128 15.241 15.350 1.00 21.00 66 LEU B N 1
ATOM 1380 C CA . LEU B 1 67 ? 1.207 13.906 15.886 1.00 22.83 66 LEU B CA 1
ATOM 1381 C C . LEU B 1 67 ? 0.757 14.046 17.330 1.00 24.37 66 LEU B C 1
ATOM 1382 O O . LEU B 1 67 ? 1.253 14.899 18.086 1.00 22.34 66 LEU B O 1
ATOM 1387 N N . ILE B 1 68 ? -0.204 13.207 17.677 1.00 24.16 67 ILE B N 1
ATOM 1388 C CA . ILE B 1 68 ? -0.792 13.227 18.998 1.00 23.41 67 ILE B CA 1
ATOM 1389 C C . ILE B 1 68 ? -1.282 11.877 19.400 1.00 22.23 67 ILE B C 1
ATOM 1390 O O . ILE B 1 68 ? -1.861 11.139 18.618 1.00 22.20 67 ILE B O 1
ATOM 1395 N N . GLY B 1 69 ? -0.964 11.511 20.647 1.00 23.63 68 GLY B N 1
ATOM 1396 C CA . GLY B 1 69 ? -1.483 10.287 21.237 1.00 19.56 68 GLY B CA 1
ATOM 1397 C C . GLY B 1 69 ? -0.487 9.177 21.520 1.00 20.94 68 GLY B C 1
ATOM 1398 O O . GLY B 1 69 ? -0.838 8.188 22.125 1.00 24.34 68 GLY B O 1
ATOM 1399 N N . TYR B 1 70 ? 0.774 9.400 21.175 1.00 23.18 69 TYR B N 1
ATOM 1400 C CA . TYR B 1 70 ? 1.815 8.409 21.363 1.00 25.41 69 TYR B CA 1
ATOM 1401 C C . TYR B 1 70 ? 2.320 8.402 22.833 1.00 27.83 69 TYR B C 1
ATOM 1402 O O . TYR B 1 70 ? 3.092 9.253 23.249 1.00 31.88 69 TYR B O 1
ATOM 1411 N N . ASP B 1 71 ? 1.854 7.424 23.600 1.00 27.00 70 ASP B N 1
ATOM 1412 C CA . ASP B 1 71 ? 2.182 7.269 25.029 1.00 29.39 70 ASP B CA 1
ATOM 1413 C C . ASP B 1 71 ? 3.343 6.293 25.247 1.00 32.01 70 ASP B C 1
ATOM 1414 O O . ASP B 1 71 ? 4.220 6.510 26.084 1.00 30.28 70 ASP B O 1
ATOM 1419 N N . SER B 1 72 ? 3.312 5.230 24.451 1.00 32.18 71 SER B N 1
ATOM 1420 C CA . SER B 1 72 ? 4.289 4.158 24.456 1.00 34.11 71 SER B CA 1
ATOM 1421 C C . SER B 1 72 ? 4.369 3.491 23.077 1.00 33.71 71 SER B C 1
ATOM 1422 O O . SER B 1 72 ? 3.578 3.788 22.171 1.00 28.55 71 SER B O 1
ATOM 1425 N N . PRO B 1 73 ? 5.341 2.589 22.909 1.00 33.67 72 PRO B N 1
ATOM 1426 C CA . PRO B 1 73 ? 5.466 1.972 21.585 1.00 35.80 72 PRO B CA 1
ATOM 1427 C C . PRO B 1 73 ? 4.197 1.263 21.069 1.00 33.94 72 PRO B C 1
ATOM 1428 O O . PRO B 1 73 ? 4.069 1.103 19.876 1.00 32.67 72 PRO B O 1
ATOM 1432 N N . GLY B 1 74 ? 3.278 0.877 21.958 1.00 33.86 73 GLY B N 1
ATOM 1433 C CA . GLY B 1 74 ? 2.038 0.193 21.562 1.00 34.31 73 GLY B CA 1
ATOM 1434 C C . GLY B 1 74 ? 0.785 1.063 21.418 1.00 34.45 73 GLY B C 1
ATOM 1435 O O . GLY B 1 74 ? -0.265 0.574 21.057 1.00 32.11 73 GLY B O 1
ATOM 1436 N N . SER B 1 75 ? 0.907 2.349 21.733 1.00 32.57 74 SER B N 1
ATOM 1437 C CA . SER B 1 75 ? -0.194 3.311 21.624 1.00 31.98 74 SER B CA 1
ATOM 1438 C C . SER B 1 75 ? -0.667 3.494 20.185 1.00 29.05 74 SER B C 1
ATOM 1439 O O . SER B 1 75 ? 0.158 3.613 19.299 1.00 26.36 74 SER B O 1
ATOM 1442 N N . ALA B 1 76 ? -1.989 3.482 19.968 1.00 27.09 75 ALA B N 1
ATOM 1443 C CA . ALA B 1 76 ? -2.547 3.897 18.676 1.00 24.35 75 ALA B CA 1
ATOM 1444 C C . ALA B 1 76 ? -2.503 5.426 18.810 1.00 26.03 75 ALA B C 1
ATOM 1445 O O . ALA B 1 76 ? -2.787 5.990 19.881 1.00 25.85 75 ALA B O 1
ATOM 1447 N N . PHE B 1 77 ? -2.119 6.101 17.743 1.00 23.70 76 PHE B N 1
ATOM 1448 C CA . PHE B 1 77 ? -2.009 7.547 17.775 1.00 21.58 76 PHE B CA 1
ATOM 1449 C C . PHE B 1 77 ? -2.453 8.126 16.461 1.00 22.33 76 PHE B C 1
ATOM 1450 O O . PHE B 1 77 ? -2.805 7.397 15.541 1.00 22.48 76 PHE B O 1
ATOM 1458 N N . LEU B 1 78 ? -2.452 9.448 16.398 1.00 24.31 77 LEU B N 1
ATOM 1459 C CA . LEU B 1 78 ? -2.928 10.147 15.245 1.00 25.21 77 LEU B CA 1
ATOM 1460 C C . LEU B 1 78 ? -1.869 10.935 14.528 1.00 25.16 77 LEU B C 1
ATOM 1461 O O . LEU B 1 78 ? -1.011 11.581 15.142 1.00 25.35 77 LEU B O 1
ATOM 1466 N N . GLU B 1 79 ? -1.970 10.856 13.203 1.00 26.24 78 GLU B N 1
ATOM 1467 C CA . GLU B 1 79 ? -1.228 11.736 12.320 1.00 25.21 78 GLU B CA 1
ATOM 1468 C C . GLU B 1 79 ? -2.282 12.603 11.616 1.00 23.10 78 GLU B C 1
ATOM 1469 O O . GLU B 1 79 ? -3.155 12.109 10.906 1.00 24.75 78 GLU B O 1
ATOM 1475 N N . ILE B 1 80 ? -2.227 13.902 11.861 1.00 24.16 79 ILE B N 1
ATOM 1476 C CA . ILE B 1 80 ? -3.181 14.865 11.334 1.00 22.67 79 ILE B CA 1
ATOM 1477 C C . ILE B 1 80 ? -2.497 15.905 10.408 1.00 25.34 79 ILE B C 1
ATOM 1478 O O . ILE B 1 80 ? -1.618 16.641 10.834 1.00 25.31 79 ILE B O 1
ATOM 1483 N N . ASN B 1 81 ? -2.909 15.971 9.144 1.00 22.02 80 ASN B N 1
ATOM 1484 C CA . ASN B 1 81 ? -2.364 16.967 8.199 1.00 21.97 80 ASN B CA 1
ATOM 1485 C C . ASN B 1 81 ? -3.489 17.910 8.003 1.00 23.64 80 ASN B C 1
ATOM 1486 O O . ASN B 1 81 ? -4.624 17.496 7.736 1.00 22.91 80 ASN B O 1
ATOM 1491 N N . GLY B 1 82 ? -3.191 19.185 8.240 1.00 23.95 81 GLY B N 1
ATOM 1492 C CA . GLY B 1 82 ? -4.218 20.202 8.228 1.00 23.64 81 GLY B CA 1
ATOM 1493 C C . GLY B 1 82 ? -3.752 21.580 7.849 1.00 20.09 81 GLY B C 1
ATOM 1494 O O . GLY B 1 82 ? -2.612 21.794 7.519 1.00 21.52 81 GLY B O 1
ATOM 1495 N N . LEU B 1 83 ? -4.704 22.479 7.870 1.00 23.69 82 LEU B N 1
ATOM 1496 C CA . LEU B 1 83 ? -4.500 23.837 7.529 1.00 24.40 82 LEU B CA 1
ATOM 1497 C C . LEU B 1 83 ? -4.692 24.684 8.764 1.00 23.40 82 LEU B C 1
ATOM 1498 O O . LEU B 1 83 ? -5.772 24.669 9.399 1.00 24.27 82 LEU B O 1
ATOM 1503 N N . ALA B 1 84 ? -3.631 25.430 9.081 1.00 23.61 83 ALA B N 1
ATOM 1504 C CA . ALA B 1 84 ? -3.572 26.262 10.267 1.00 24.02 83 ALA B CA 1
ATOM 1505 C C . ALA B 1 84 ? -3.760 27.717 9.900 1.00 22.11 83 ALA B C 1
ATOM 1506 O O . ALA B 1 84 ? -3.321 28.180 8.836 1.00 22.50 83 ALA B O 1
ATOM 1508 N N . SER B 1 85 ? -4.459 28.391 10.811 1.00 24.74 84 SER B N 1
ATOM 1509 C CA . SER B 1 85 ? -4.812 29.809 10.729 1.00 24.69 84 SER B CA 1
ATOM 1510 C C . SER B 1 85 ? -4.955 30.390 12.105 1.00 26.64 84 SER B C 1
ATOM 1511 O O . SER B 1 85 ? -5.035 29.680 13.109 1.00 23.99 84 SER B O 1
ATOM 1514 N N . LEU B 1 86 ? -4.918 31.708 12.172 1.00 25.96 85 LEU B N 1
ATOM 1515 C CA . LEU B 1 86 ? -5.075 32.387 13.441 1.00 26.62 85 LEU B CA 1
ATOM 1516 C C . LEU B 1 86 ? -6.569 32.621 13.633 1.00 27.62 85 LEU B C 1
ATOM 1517 O O . LEU B 1 86 ? -7.254 33.172 12.746 1.00 27.66 85 LEU B O 1
ATOM 1522 N N . GLU B 1 87 ? -7.063 32.156 14.777 1.00 24.82 86 GLU B N 1
ATOM 1523 C CA . GLU B 1 87 ? -8.472 32.274 15.156 1.00 24.15 86 GLU B CA 1
ATOM 1524 C C . GLU B 1 87 ? -8.813 33.721 15.315 1.00 21.95 86 GLU B C 1
ATOM 1525 O O . GLU B 1 87 ? -8.141 34.434 16.035 1.00 25.74 86 GLU B O 1
ATOM 1531 N N . GLU B 1 88 ? -9.889 34.129 14.666 1.00 26.80 87 GLU B N 1
ATOM 1532 C CA . GLU B 1 88 ? -10.319 35.541 14.658 1.00 28.88 87 GLU B CA 1
ATOM 1533 C C . GLU B 1 88 ? -11.535 35.799 15.502 1.00 28.11 87 GLU B C 1
ATOM 1534 O O . GLU B 1 88 ? -11.872 36.940 15.774 1.00 25.77 87 GLU B O 1
ATOM 1540 N N . ASP B 1 89 ? -12.200 34.736 15.926 1.00 27.79 88 ASP B N 1
ATOM 1541 C CA . ASP B 1 89 ? -13.409 34.877 16.766 1.00 27.66 88 ASP B CA 1
ATOM 1542 C C . ASP B 1 89 ? -12.946 35.104 18.198 1.00 24.62 88 ASP B C 1
ATOM 1543 O O . ASP B 1 89 ? -12.305 34.262 18.811 1.00 22.62 88 ASP B O 1
ATOM 1548 N N . GLU B 1 90 ? -13.260 36.292 18.670 1.00 24.47 89 GLU B N 1
ATOM 1549 C CA . GLU B 1 90 ? -12.838 36.752 19.960 1.00 25.52 89 GLU B CA 1
ATOM 1550 C C . GLU B 1 90 ? -13.418 35.937 21.087 1.00 24.61 89 GLU B C 1
ATOM 1551 O O . GLU B 1 90 ? -12.798 35.821 22.132 1.00 25.80 89 GLU B O 1
ATOM 1557 N N . SER B 1 91 ? -14.631 35.431 20.911 1.00 22.42 90 SER B N 1
ATOM 1558 C CA . SER B 1 91 ? -15.218 34.598 21.960 1.00 22.95 90 SER B CA 1
ATOM 1559 C C . SER B 1 91 ? -14.452 33.258 22.052 1.00 24.76 90 SER B C 1
ATOM 1560 O O . SER B 1 91 ? -14.289 32.703 23.124 1.00 23.81 90 SER B O 1
ATOM 1563 N N . ILE B 1 92 ? -13.970 32.753 20.923 1.00 24.44 91 ILE B N 1
ATOM 1564 C CA . ILE B 1 92 ? -13.220 31.478 20.922 1.00 25.61 91 ILE B CA 1
ATOM 1565 C C . ILE B 1 92 ? -11.841 31.727 21.536 1.00 26.70 91 ILE B C 1
ATOM 1566 O O . ILE B 1 92 ? -11.346 30.941 22.345 1.00 25.04 91 ILE B O 1
ATOM 1571 N N . LYS B 1 93 ? -11.248 32.865 21.205 1.00 25.93 92 LYS B N 1
ATOM 1572 C CA . LYS B 1 93 ? -9.946 33.192 21.769 1.00 28.64 92 LYS B CA 1
ATOM 1573 C C . LYS B 1 93 ? -9.999 33.309 23.288 1.00 27.15 92 LYS B C 1
ATOM 1574 O O . LYS B 1 93 ? -9.083 32.861 23.959 1.00 24.46 92 LYS B O 1
ATOM 1580 N N . GLU B 1 94 ? -11.045 33.961 23.788 1.00 24.10 93 GLU B N 1
ATOM 1581 C CA . GLU B 1 94 ? -11.230 34.225 25.241 1.00 26.65 93 GLU B CA 1
ATOM 1582 C C . GLU B 1 94 ? -11.531 32.950 25.979 1.00 27.21 93 GLU B C 1
ATOM 1583 O O . GLU B 1 94 ? -11.050 32.720 27.093 1.00 25.60 93 GLU B O 1
ATOM 1589 N N . ARG B 1 95 ? -12.316 32.097 25.343 1.00 27.12 94 ARG B N 1
ATOM 1590 C CA . ARG B 1 95 ? -12.613 30.813 25.924 1.00 28.00 94 ARG B CA 1
ATOM 1591 C C . ARG B 1 95 ? -11.344 29.946 26.088 1.00 27.43 94 ARG B C 1
ATOM 1592 O O . ARG B 1 95 ? -11.137 29.361 27.110 1.00 26.23 94 ARG B O 1
ATOM 1600 N N . ILE B 1 96 ? -10.552 29.823 25.035 1.00 24.35 95 ILE B N 1
ATOM 1601 C CA . ILE B 1 96 ? -9.319 29.105 25.060 1.00 24.04 95 ILE B CA 1
ATOM 1602 C C . ILE B 1 96 ? -8.389 29.742 26.129 1.00 24.16 95 ILE B C 1
ATOM 1603 O O . ILE B 1 96 ? -7.738 29.034 26.896 1.00 24.92 95 ILE B O 1
ATOM 1608 N N . TRP B 1 97 ? -8.326 31.078 26.170 1.00 23.39 96 TRP B N 1
ATOM 1609 C CA . TRP B 1 97 ? -7.495 31.785 27.144 1.00 21.32 96 TRP B CA 1
ATOM 1610 C C . TRP B 1 97 ? -7.867 31.360 28.565 1.00 24.82 96 TRP B C 1
ATOM 1611 O O . TRP B 1 97 ? -7.014 31.040 29.399 1.00 22.90 96 TRP B O 1
ATOM 1622 N N . GLU B 1 98 ? -9.161 31.333 28.834 1.00 26.97 97 GLU B N 1
ATOM 1623 C CA . GLU B 1 98 ? -9.683 30.993 30.144 1.00 26.44 97 GLU B CA 1
ATOM 1624 C C . GLU B 1 98 ? -9.417 29.537 30.489 1.00 28.96 97 GLU B C 1
ATOM 1625 O O . GLU B 1 98 ? -9.176 29.195 31.645 1.00 29.19 97 GLU B O 1
ATOM 1631 N N A ASN B 1 99 ? -9.446 28.669 29.491 0.50 29.09 98 ASN B N 1
ATOM 1632 N N B ASN B 1 99 ? -9.470 28.671 29.482 0.50 29.35 98 ASN B N 1
ATOM 1633 C CA A ASN B 1 99 ? -9.162 27.258 29.746 0.50 30.24 98 ASN B CA 1
ATOM 1634 C CA B ASN B 1 99 ? -9.198 27.240 29.688 0.50 30.81 98 ASN B CA 1
ATOM 1635 C C A ASN B 1 99 ? -7.669 27.057 30.039 0.50 28.65 98 ASN B C 1
ATOM 1636 C C B ASN B 1 99 ? -7.691 27.011 29.979 0.50 28.70 98 ASN B C 1
ATOM 1637 O O A ASN B 1 99 ? -7.285 26.398 30.998 0.50 26.77 98 ASN B O 1
ATOM 1638 O O B ASN B 1 99 ? -7.321 26.282 30.884 0.50 26.37 98 ASN B O 1
ATOM 1647 N N . ILE B 1 100 ? -6.835 27.696 29.239 1.00 30.14 99 ILE B N 1
ATOM 1648 C CA . ILE B 1 100 ? -5.385 27.606 29.431 1.00 30.55 99 ILE B CA 1
ATOM 1649 C C . ILE B 1 100 ? -4.894 28.183 30.779 1.00 31.12 99 ILE B C 1
ATOM 1650 O O . ILE B 1 100 ? -4.009 27.611 31.412 1.00 33.81 99 ILE B O 1
ATOM 1655 N N . SER B 1 101 ? -5.451 29.326 31.193 1.00 27.06 100 SER B N 1
ATOM 1656 C CA . SER B 1 101 ? -4.987 30.084 32.374 1.00 25.77 100 SER B CA 1
ATOM 1657 C C . SER B 1 101 ? -5.831 29.855 33.609 1.00 25.58 100 SER B C 1
ATOM 1658 O O . SER B 1 101 ? -5.760 30.622 34.594 1.00 23.46 100 SER B O 1
ATOM 1661 N N . LYS B 1 102 ? -6.631 28.795 33.577 1.00 27.27 101 LYS B N 1
ATOM 1662 C CA . LYS B 1 102 ? -7.634 28.612 34.625 1.00 28.29 101 LYS B CA 1
ATOM 1663 C C . LYS B 1 102 ? -7.018 28.550 36.030 1.00 24.38 101 LYS B C 1
ATOM 1664 O O . LYS B 1 102 ? -7.606 29.052 36.962 1.00 27.83 101 LYS B O 1
ATOM 1670 N N . ASP B 1 103 ? -5.851 27.931 36.172 1.00 26.17 102 ASP B N 1
ATOM 1671 C CA . ASP B 1 103 ? -5.208 27.819 37.486 1.00 24.93 102 ASP B CA 1
ATOM 1672 C C . ASP B 1 103 ? -4.880 29.191 38.122 1.00 24.36 102 ASP B C 1
ATOM 1673 O O . ASP B 1 103 ? -4.769 29.287 39.354 1.00 29.92 102 ASP B O 1
ATOM 1678 N N . TRP B 1 104 ? -4.765 30.242 37.301 1.00 24.60 103 TRP B N 1
ATOM 1679 C CA . TRP B 1 104 ? -4.408 31.601 37.785 1.00 25.17 103 TRP B CA 1
ATOM 1680 C C . TRP B 1 104 ? -5.244 32.747 37.219 1.00 30.11 103 TRP B C 1
ATOM 1681 O O . TRP B 1 104 ? -5.149 33.901 37.673 1.00 32.70 103 TRP B O 1
ATOM 1692 N N . PHE B 1 105 ? -6.117 32.439 36.276 1.00 34.00 104 PHE B N 1
ATOM 1693 C CA . PHE B 1 105 ? -6.934 33.459 35.617 1.00 35.95 104 PHE B CA 1
ATOM 1694 C C . PHE B 1 105 ? -7.833 34.206 36.572 1.00 35.24 104 PHE B C 1
ATOM 1695 O O . PHE B 1 105 ? -8.594 33.594 37.319 1.00 34.16 104 PHE B O 1
ATOM 1703 N N . GLN B 1 106 ? -7.717 35.531 36.573 1.00 34.79 105 GLN B N 1
ATOM 1704 C CA . GLN B 1 106 ? -8.607 36.363 37.377 1.00 36.45 105 GLN B CA 1
ATOM 1705 C C . GLN B 1 106 ? -9.143 37.570 36.594 1.00 40.48 105 GLN B C 1
ATOM 1706 O O . GLN B 1 106 ? -9.411 38.645 37.147 1.00 36.61 105 GLN B O 1
ATOM 1712 N N . GLY B 1 107 ? -9.331 37.367 35.291 1.00 43.39 106 GLY B N 1
ATOM 1713 C CA . GLY B 1 107 ? -9.904 38.411 34.438 1.00 44.55 106 GLY B CA 1
ATOM 1714 C C . GLY B 1 107 ? -8.948 39.241 33.599 1.00 46.11 106 GLY B C 1
ATOM 1715 O O . GLY B 1 107 ? -9.380 40.052 32.794 1.00 48.44 106 GLY B O 1
ATOM 1716 N N . GLU B 1 108 ? -7.658 39.073 33.772 1.00 46.72 107 GLU B N 1
ATOM 1717 C CA . GLU B 1 108 ? -6.717 39.761 32.944 1.00 48.03 107 GLU B CA 1
ATOM 1718 C C . GLU B 1 108 ? -6.746 39.219 31.524 1.00 49.31 107 GLU B C 1
ATOM 1719 O O . GLU B 1 108 ? -7.100 38.105 31.283 1.00 50.37 107 GLU B O 1
ATOM 1721 N N . ASP B 1 109 ? -6.396 40.027 30.570 1.00 49.32 108 ASP B N 1
ATOM 1722 C CA . ASP B 1 109 ? -6.167 39.478 29.265 1.00 50.51 108 ASP B CA 1
ATOM 1723 C C . ASP B 1 109 ? -4.826 39.877 28.771 1.00 47.60 108 ASP B C 1
ATOM 1724 O O . ASP B 1 109 ? -4.200 40.720 29.313 1.00 48.55 108 ASP B O 1
ATOM 1729 N N . SER B 1 110 ? -4.409 39.248 27.712 1.00 42.70 109 SER B N 1
ATOM 1730 C CA . SER B 1 110 ? -3.057 39.292 27.328 1.00 39.53 109 SER B CA 1
ATOM 1731 C C . SER B 1 110 ? -3.109 39.706 25.889 1.00 37.93 109 SER B C 1
ATOM 1732 O O . SER B 1 110 ? -3.668 39.013 25.099 1.00 36.08 109 SER B O 1
ATOM 1735 N N . PRO B 1 111 ? -2.574 40.862 25.560 1.00 36.20 110 PRO B N 1
ATOM 1736 C CA . PRO B 1 111 ? -2.735 41.388 24.200 1.00 34.17 110 PRO B CA 1
ATOM 1737 C C . PRO B 1 111 ? -1.943 40.604 23.149 1.00 28.51 110 PRO B C 1
ATOM 1738 O O . PRO B 1 111 ? -2.276 40.602 21.977 1.00 30.62 110 PRO B O 1
ATOM 1742 N N . SER B 1 112 ? -0.931 39.896 23.588 1.00 26.60 111 SER B N 1
ATOM 1743 C CA . SER B 1 112 ? -0.087 39.204 22.652 1.00 27.88 111 SER B CA 1
ATOM 1744 C C . SER B 1 112 ? -0.596 37.777 22.434 1.00 25.75 111 SER B C 1
ATOM 1745 O O . SER B 1 112 ? -0.098 37.091 21.603 1.00 24.21 111 SER B O 1
ATOM 1748 N N . PHE B 1 113 ? -1.644 37.389 23.154 1.00 28.87 112 PHE B N 1
ATOM 1749 C CA . PHE B 1 113 ? -2.218 36.046 23.067 1.00 29.00 112 PHE B CA 1
ATOM 1750 C C . PHE B 1 113 ? -2.961 35.817 21.734 1.00 27.15 112 PHE B C 1
ATOM 1751 O O . PHE B 1 113 ? -3.736 36.632 21.248 1.00 25.8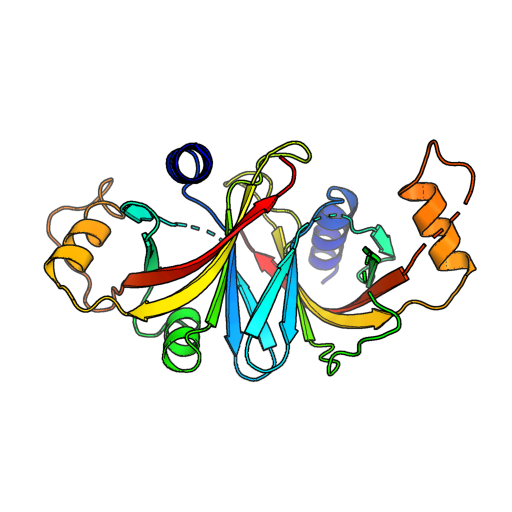8 112 PHE B O 1
ATOM 1759 N N A VAL B 1 114 ? -2.684 34.672 21.142 0.50 24.30 113 VAL B N 1
ATOM 1760 N N B VAL B 1 114 ? -2.631 34.678 21.138 0.50 24.94 113 VAL B N 1
ATOM 1761 C CA A VAL B 1 114 ? -3.327 34.302 19.901 0.50 23.77 113 VAL B CA 1
ATOM 1762 C CA B VAL B 1 114 ? -3.113 34.270 19.819 0.50 24.65 113 VAL B CA 1
ATOM 1763 C C A VAL B 1 114 ? -3.588 32.822 19.960 0.50 24.04 113 VAL B C 1
ATOM 1764 C C B VAL B 1 114 ? -3.464 32.782 19.855 0.50 24.79 113 VAL B C 1
ATOM 1765 O O A VAL B 1 114 ? -3.043 32.104 20.808 0.50 21.68 113 VAL B O 1
ATOM 1766 O O B VAL B 1 114 ? -2.860 32.013 20.605 0.50 23.18 113 VAL B O 1
ATOM 1773 N N . VAL B 1 115 ? -4.469 32.391 19.070 1.00 23.44 114 VAL B N 1
ATOM 1774 C CA . VAL B 1 115 ? -4.847 31.005 18.988 1.00 22.58 114 VAL B CA 1
ATOM 1775 C C . VAL B 1 115 ? -4.680 30.527 17.543 1.00 22.66 114 VAL B C 1
ATOM 1776 O O . VAL B 1 115 ? -5.131 31.199 16.604 1.00 20.35 114 VAL B O 1
ATOM 1780 N N . ILE B 1 116 ? -3.940 29.431 17.411 1.00 23.01 115 ILE B N 1
ATOM 1781 C CA . ILE B 1 116 ? -3.781 28.710 16.168 1.00 26.40 115 ILE B CA 1
ATOM 1782 C C . ILE B 1 116 ? -4.855 27.650 16.069 1.00 25.68 115 ILE B C 1
ATOM 1783 O O . ILE B 1 116 ? -4.964 26.714 16.887 1.00 21.88 115 ILE B O 1
ATOM 1788 N N . LYS B 1 117 ? -5.675 27.829 15.037 1.00 24.59 116 LYS B N 1
ATOM 1789 C CA . LYS B 1 117 ? -6.770 26.916 14.730 1.00 24.48 116 LYS B CA 1
ATOM 1790 C C . LYS B 1 117 ? -6.264 25.974 13.693 1.00 24.99 116 LYS B C 1
ATOM 1791 O O . LYS B 1 117 ? -5.629 26.398 12.725 1.00 22.82 116 LYS B O 1
ATOM 1797 N N . ILE B 1 118 ? -6.501 24.689 13.894 1.00 23.12 117 ILE B N 1
ATOM 1798 C CA . ILE B 1 118 ? -6.088 23.710 12.889 1.00 24.67 117 ILE B CA 1
ATOM 1799 C C . ILE B 1 118 ? -7.274 22.911 12.408 1.00 22.63 117 ILE B C 1
ATOM 1800 O O . ILE B 1 118 ? -7.896 22.146 13.175 1.00 23.51 117 ILE B O 1
ATOM 1805 N N . VAL B 1 119 ? -7.541 23.056 11.109 1.00 22.92 118 VAL B N 1
ATOM 1806 C CA . VAL B 1 119 ? -8.609 22.333 10.418 1.00 24.35 118 VAL B CA 1
ATOM 1807 C C . V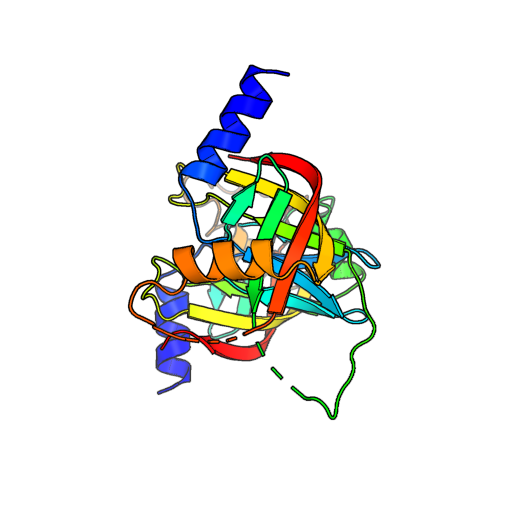AL B 1 119 ? -8.024 21.095 9.739 1.00 22.53 118 VAL B C 1
ATOM 1808 O O . VAL B 1 119 ? -7.231 21.177 8.816 1.00 25.36 118 VAL B O 1
ATOM 1812 N N . PRO B 1 120 ? -8.399 19.907 10.196 1.00 26.30 119 PRO B N 1
ATOM 1813 C CA . PRO B 1 120 ? -7.805 18.708 9.598 1.00 23.16 119 PRO B CA 1
ATOM 1814 C C . PRO B 1 120 ? -8.249 18.413 8.191 1.00 23.39 119 PRO B C 1
ATOM 1815 O O . PRO B 1 120 ? -9.413 18.576 7.884 1.00 21.45 119 PRO B O 1
ATOM 1819 N N . GLU B 1 121 ? -7.330 17.947 7.351 1.00 22.68 120 GLU B N 1
ATOM 1820 C CA . GLU B 1 121 ? -7.670 17.614 5.964 1.00 21.99 120 GLU B CA 1
ATOM 1821 C C . GLU B 1 121 ? -7.601 16.102 5.818 1.00 22.64 120 GLU B C 1
ATOM 1822 O O . GLU B 1 121 ? -8.355 15.469 5.064 1.00 24.80 120 GLU B O 1
ATOM 1828 N N . GLN B 1 122 ? -6.709 15.527 6.594 1.00 24.66 121 GLN B N 1
ATOM 1829 C CA . GLN B 1 122 ? -6.496 14.081 6.638 1.00 23.73 121 GLN B CA 1
ATOM 1830 C C . GLN B 1 122 ? -6.116 13.668 8.034 1.00 24.77 121 GLN B C 1
ATOM 1831 O O . GLN B 1 122 ? -5.267 14.305 8.654 1.00 23.86 121 GLN B O 1
ATOM 1837 N N . ILE B 1 123 ? -6.731 12.593 8.524 1.00 21.91 122 ILE B N 1
ATOM 1838 C CA . ILE B 1 123 ? -6.380 12.019 9.821 1.00 24.16 122 ILE B CA 1
ATOM 1839 C C . ILE B 1 123 ? -6.192 10.559 9.697 1.00 25.57 122 ILE B C 1
ATOM 1840 O O . ILE B 1 123 ? -7.104 9.882 9.250 1.00 24.21 122 ILE B O 1
ATOM 1845 N N . ARG B 1 124 ? -4.984 10.091 10.057 1.00 23.37 123 ARG B N 1
ATOM 1846 C CA . ARG B 1 124 ? -4.657 8.692 10.024 1.00 26.13 123 ARG B CA 1
ATOM 1847 C C . ARG B 1 124 ? -4.416 8.207 11.435 1.00 26.76 123 ARG B C 1
ATOM 1848 O O . ARG B 1 124 ? -3.755 8.905 12.241 1.00 24.02 123 ARG B O 1
ATOM 1856 N N . ILE B 1 125 ? -5.011 7.063 11.760 1.00 22.50 124 ILE B N 1
ATOM 1857 C CA . ILE B 1 125 ? -4.734 6.415 13.038 1.00 24.45 124 ILE B CA 1
ATOM 1858 C C . ILE B 1 125 ? -3.657 5.435 12.717 1.00 24.58 124 ILE B C 1
ATOM 1859 O O . ILE B 1 125 ? -3.829 4.523 11.892 1.00 20.24 124 ILE B O 1
ATOM 1864 N N . LEU B 1 126 ? -2.550 5.620 13.404 1.00 24.22 125 LEU B N 1
ATOM 1865 C CA . LEU B 1 126 ? -1.399 4.785 13.257 1.00 26.90 125 LEU B CA 1
ATOM 1866 C C . LEU B 1 126 ? -1.216 3.896 14.470 1.00 28.39 125 LEU B C 1
ATOM 1867 O O . LEU B 1 126 ? -1.678 4.229 15.576 1.00 24.33 125 LEU B O 1
ATOM 1872 N N . ASN B 1 127 ? -0.555 2.754 14.231 1.00 29.72 126 ASN B N 1
ATOM 1873 C CA . ASN B 1 127 ? -0.239 1.761 15.256 1.00 30.16 126 ASN B CA 1
ATOM 1874 C C . ASN B 1 127 ? -1.513 1.250 15.937 1.00 30.72 126 ASN B C 1
ATOM 1875 O O . ASN B 1 127 ? -1.550 0.994 17.153 1.00 28.12 126 ASN B O 1
ATOM 1880 N N . SER B 1 128 ? -2.581 1.127 15.154 1.00 27.81 127 SER B N 1
ATOM 1881 C CA . SER B 1 128 ? -3.838 0.639 15.724 1.00 30.83 127 SER B CA 1
ATOM 1882 C C . SER B 1 128 ? -3.832 -0.864 15.874 1.00 27.77 127 SER B C 1
ATOM 1883 O O . SER B 1 128 ? -4.618 -1.369 16.648 1.00 29.89 127 SER B O 1
#